Protein AF-A0A0D0D1G6-F1 (afdb_monomer_lite)

Foldseek 3Di:
DLVCCCVVPVPVRVPPDPVQVVQQADPVVRHGDPLNVVCVVLVHDSPRDDPLCLCVVVVVLLVQLQQLVVLCVVLVHQDALLLSLLSSQLSCVVPPVVSCVVDPSDSVNSQSNCCSPVVDHRDDPDPPPPPDPPCCQVAPQQQADPSVPPDCPPPCNVVCVVVPDDDHGQNDPDRRDDRDDLVVLVCCCVRPVVVVVVVVQVPDPVHDPLAAEEDEEEPDCNLPDPSNVVCCCVVPVSYHYHYDPPPCCCPPPCCNVPVVVVVVVVVSVVVSVVSNVLSNVCVVVVPDSSRDDDDPDDPPCPPDPPVPPVVPPPD

Structure (mmCIF, N/CA/C/O backbone):
data_AF-A0A0D0D1G6-F1
#
_entry.id   AF-A0A0D0D1G6-F1
#
loop_
_atom_site.group_PDB
_atom_site.id
_atom_site.type_symbol
_atom_site.label_atom_id
_atom_site.label_alt_id
_atom_site.label_comp_id
_atom_site.label_asym_id
_atom_site.label_entity_id
_atom_site.label_seq_id
_atom_site.pdbx_PDB_ins_code
_atom_site.Cartn_x
_atom_site.Cartn_y
_atom_site.Cartn_z
_atom_site.occupancy
_atom_site.B_iso_or_equiv
_atom_site.auth_seq_id
_atom_site.auth_comp_id
_atom_site.auth_asym_id
_atom_site.auth_atom_id
_atom_site.pdbx_PDB_model_num
ATOM 1 N N . MET A 1 1 ? -43.777 19.253 4.768 1.00 77.38 1 MET A N 1
ATOM 2 C CA . MET A 1 1 ? -42.370 19.665 4.978 1.00 77.38 1 MET A CA 1
ATOM 3 C C . MET A 1 1 ? -41.410 18.985 4.002 1.00 77.38 1 MET A C 1
ATOM 5 O O . MET A 1 1 ? -40.933 19.674 3.119 1.00 77.38 1 MET A O 1
ATOM 9 N N . VAL A 1 2 ? -41.183 17.663 4.066 1.00 82.81 2 VAL A N 1
ATOM 10 C CA . VAL A 1 2 ? -40.200 16.963 3.196 1.00 82.81 2 VAL A CA 1
ATOM 11 C C . VAL A 1 2 ? -40.419 17.189 1.697 1.00 82.81 2 VAL A C 1
ATOM 13 O O . VAL A 1 2 ? -39.491 17.593 1.009 1.00 82.81 2 VAL A O 1
ATOM 16 N N . ASN A 1 3 ? -41.646 17.009 1.196 1.00 85.81 3 ASN A N 1
ATOM 17 C CA . ASN A 1 3 ? -41.946 17.225 -0.228 1.00 85.81 3 ASN A CA 1
ATOM 18 C C . ASN A 1 3 ? -41.703 18.679 -0.663 1.00 85.81 3 ASN A C 1
ATOM 20 O O . ASN A 1 3 ? -41.301 18.924 -1.792 1.00 85.81 3 ASN A O 1
ATOM 24 N N . ARG A 1 4 ? -41.917 19.635 0.250 1.00 87.19 4 ARG A N 1
ATOM 25 C CA . ARG A 1 4 ? -41.661 21.056 0.007 1.00 87.19 4 ARG A CA 1
ATOM 26 C C . ARG A 1 4 ? -40.159 21.336 -0.048 1.00 87.19 4 ARG A C 1
ATOM 28 O O . ARG A 1 4 ? -39.710 21.922 -1.013 1.00 87.19 4 ARG A O 1
ATOM 35 N N . LEU A 1 5 ? -39.379 20.828 0.910 1.00 84.44 5 LEU A N 1
ATOM 36 C CA . LEU A 1 5 ? -37.915 20.968 0.920 1.00 84.44 5 LEU A CA 1
ATOM 37 C C . LEU A 1 5 ? -37.258 20.336 -0.313 1.00 84.44 5 LEU A C 1
ATOM 39 O O . LEU A 1 5 ? -36.357 20.925 -0.896 1.00 84.44 5 LEU A O 1
ATOM 43 N N . LYS A 1 6 ? -37.747 19.170 -0.748 1.00 89.19 6 LYS A N 1
ATOM 44 C CA . LYS A 1 6 ? -37.278 18.513 -1.975 1.00 89.19 6 LYS A CA 1
ATOM 45 C C . LYS A 1 6 ? -37.583 19.303 -3.237 1.00 89.19 6 LYS A C 1
ATOM 47 O O . LYS A 1 6 ? -36.765 19.324 -4.144 1.00 89.19 6 LYS A O 1
ATOM 52 N N . ARG A 1 7 ? -38.758 19.924 -3.302 1.00 90.69 7 ARG A N 1
ATOM 53 C CA . ARG A 1 7 ? -39.157 20.757 -4.436 1.00 90.69 7 ARG A CA 1
ATOM 54 C C . ARG A 1 7 ? -38.385 22.076 -4.459 1.00 90.69 7 ARG A C 1
ATOM 56 O O . ARG A 1 7 ? -37.933 22.488 -5.516 1.00 90.69 7 ARG A O 1
ATOM 63 N N . ASP A 1 8 ? -38.251 22.720 -3.303 1.00 92.00 8 ASP A N 1
ATOM 64 C CA . ASP A 1 8 ? -37.698 24.069 -3.192 1.00 92.00 8 ASP A CA 1
ATOM 65 C C . ASP A 1 8 ? -36.149 24.046 -3.231 1.00 92.00 8 ASP A C 1
ATOM 67 O O . ASP A 1 8 ? -35.537 24.988 -3.724 1.00 92.00 8 ASP A O 1
ATOM 71 N N . GLN A 1 9 ? -35.500 22.970 -2.757 1.00 88.31 9 GLN A N 1
ATOM 72 C CA . GLN A 1 9 ? -34.038 22.784 -2.795 1.00 88.31 9 GLN A CA 1
ATOM 73 C C . GLN A 1 9 ? -33.637 21.327 -3.133 1.00 88.31 9 GLN A C 1
ATOM 75 O O . GLN A 1 9 ? -33.104 20.598 -2.287 1.00 88.31 9 GLN A O 1
ATOM 80 N N . PRO A 1 10 ? -33.856 20.877 -4.382 1.00 86.62 10 PRO A N 1
ATOM 81 C CA . PRO A 1 10 ? -33.656 19.481 -4.785 1.00 86.62 10 PRO A CA 1
ATOM 82 C C . PRO A 1 10 ? -32.198 19.011 -4.714 1.00 86.62 10 PRO A C 1
ATOM 84 O O . PRO A 1 10 ? -31.959 17.844 -4.424 1.00 86.62 10 PRO A O 1
ATOM 87 N N . GLN A 1 11 ? -31.235 19.914 -4.930 1.00 83.12 11 GLN A N 1
ATOM 88 C CA . GLN A 1 11 ? -29.793 19.630 -4.846 1.00 83.12 11 GLN A CA 1
ATOM 89 C C . GLN A 1 11 ? -29.342 19.328 -3.405 1.00 83.12 11 GLN A C 1
ATOM 91 O O . GLN A 1 11 ? -28.471 18.493 -3.189 1.00 83.12 11 GLN A O 1
ATOM 96 N N . LEU A 1 12 ? -29.958 19.981 -2.411 1.00 70.62 12 LEU A N 1
ATOM 97 C CA . LEU A 1 12 ? -29.575 19.868 -0.997 1.00 70.62 12 LEU A CA 1
ATOM 98 C C . LEU A 1 12 ? -30.310 18.738 -0.267 1.00 70.62 12 LEU A C 1
ATOM 100 O O . LEU A 1 12 ? -29.748 18.123 0.639 1.00 70.62 12 LEU A O 1
ATOM 104 N N . PHE A 1 13 ? -31.550 18.426 -0.660 1.00 85.81 13 PHE A N 1
ATOM 105 C CA . PHE A 1 13 ? -32.374 17.417 0.018 1.00 85.81 13 PHE A CA 1
ATOM 106 C C . PHE A 1 13 ? -32.813 16.221 -0.846 1.00 85.81 13 PHE A C 1
ATOM 108 O O . PHE A 1 13 ? -33.892 15.675 -0.579 1.00 85.81 13 PHE A O 1
ATOM 115 N N . PRO A 1 14 ? -32.024 15.729 -1.826 1.00 80.56 14 PRO A N 1
ATOM 116 C CA . PRO A 1 14 ? -32.486 14.682 -2.746 1.00 80.56 14 PRO A CA 1
ATOM 117 C C . PRO A 1 14 ? -32.878 13.393 -2.001 1.00 80.56 14 PRO A C 1
ATOM 119 O O . PRO A 1 14 ? -33.881 12.741 -2.316 1.00 80.56 14 PRO A O 1
ATOM 122 N N . HIS A 1 15 ? -32.178 13.094 -0.904 1.00 81.94 15 HIS A N 1
ATOM 123 C CA . HIS A 1 15 ? -32.355 11.885 -0.095 1.00 81.94 15 HIS A CA 1
ATOM 124 C C . HIS A 1 15 ? -33.089 12.116 1.237 1.00 81.94 15 HIS A C 1
ATOM 126 O O . HIS A 1 15 ? -33.065 11.261 2.116 1.00 81.94 15 HIS A O 1
ATOM 132 N N . LEU A 1 16 ? -33.769 13.255 1.428 1.00 83.31 16 LEU A N 1
ATOM 133 C CA . LEU A 1 16 ? -34.522 13.481 2.667 1.00 83.31 16 LEU A CA 1
ATOM 134 C C . LEU A 1 16 ? -35.807 12.632 2.689 1.00 83.31 16 LEU A C 1
ATOM 136 O O . LEU A 1 16 ? -36.678 12.779 1.829 1.00 83.31 16 LEU A O 1
ATOM 140 N N . HIS A 1 17 ? -35.958 11.744 3.669 1.00 84.25 17 HIS A N 1
ATOM 141 C CA . HIS A 1 17 ? -37.144 10.893 3.805 1.00 84.25 17 HIS A CA 1
ATOM 142 C C . HIS A 1 17 ? -38.066 11.382 4.929 1.00 84.25 17 HIS A C 1
ATOM 144 O O . HIS A 1 17 ? -37.618 11.949 5.926 1.00 84.25 17 HIS A O 1
ATOM 150 N N . LYS A 1 18 ? -39.378 11.129 4.795 1.00 83.75 18 LYS A N 1
ATOM 151 C CA . LYS A 1 18 ? -40.378 11.470 5.829 1.00 83.75 18 LYS A CA 1
ATOM 152 C C . LYS A 1 18 ? -40.047 10.831 7.182 1.00 83.75 18 LYS A C 1
ATOM 154 O O . LYS A 1 18 ? -40.145 11.509 8.198 1.00 83.75 18 LYS A O 1
ATOM 159 N N . GLY A 1 19 ? -39.586 9.576 7.179 1.00 80.06 19 GLY A N 1
ATOM 160 C CA . GLY A 1 19 ? -39.157 8.875 8.394 1.00 80.06 19 GLY A CA 1
ATOM 161 C C . GLY A 1 19 ? -37.956 9.527 9.085 1.00 80.06 19 GLY A C 1
ATOM 162 O O . GLY A 1 19 ? -37.887 9.525 10.308 1.00 80.06 19 GLY A O 1
ATOM 163 N N . THR A 1 20 ? -37.045 10.147 8.328 1.00 79.00 20 THR A N 1
ATOM 164 C CA . THR A 1 20 ? -35.898 10.877 8.890 1.00 79.00 20 THR A CA 1
ATOM 165 C C . THR A 1 20 ? -36.360 12.116 9.652 1.00 79.00 20 THR A C 1
ATOM 167 O O . THR A 1 20 ? -35.958 12.309 10.792 1.00 79.00 20 THR A O 1
ATOM 170 N N . VAL A 1 21 ? -37.264 12.910 9.067 1.00 82.00 21 VAL A N 1
ATOM 171 C CA . VAL A 1 21 ? -37.808 14.111 9.727 1.00 82.00 21 VAL A CA 1
ATOM 172 C C . VAL A 1 21 ? -38.683 13.752 10.927 1.00 82.00 21 VAL A C 1
ATOM 174 O O . VAL A 1 21 ? -38.648 14.453 11.932 1.00 82.00 21 VAL A O 1
ATOM 177 N N . ALA A 1 22 ? -39.423 12.641 10.863 1.00 82.25 22 ALA A N 1
ATOM 178 C CA . ALA A 1 22 ? -40.224 12.170 11.991 1.00 82.25 22 ALA A CA 1
ATOM 179 C C . ALA A 1 22 ? -39.367 11.875 13.235 1.00 82.25 22 ALA A C 1
ATOM 181 O O . ALA A 1 22 ? -39.778 12.195 14.341 1.00 82.25 22 ALA A O 1
ATOM 182 N N . LYS A 1 23 ? -38.148 11.345 13.062 1.00 80.00 23 LYS A N 1
ATOM 183 C CA . LYS A 1 23 ? -37.207 11.099 14.173 1.00 80.00 23 LYS A CA 1
ATOM 184 C C . LYS A 1 23 ? -36.640 12.379 14.790 1.00 80.00 23 LYS A C 1
ATOM 186 O O . LYS A 1 23 ? -36.156 12.360 15.923 1.00 80.00 23 LYS A O 1
ATOM 191 N N . TRP A 1 24 ? -36.668 13.486 14.051 1.00 83.81 24 TRP A N 1
ATOM 192 C CA . TRP A 1 24 ? -36.154 14.756 14.549 1.00 83.81 24 TRP A CA 1
ATOM 193 C C . TRP A 1 24 ? -37.119 15.465 15.493 1.00 83.81 24 TRP A C 1
ATOM 195 O O . TRP A 1 24 ? -36.706 16.358 16.224 1.00 83.81 24 TRP A O 1
ATOM 205 N N . ILE A 1 25 ? -38.394 15.084 15.481 1.00 85.50 25 ILE A N 1
ATOM 206 C CA . ILE A 1 25 ? -39.460 15.794 16.178 1.00 85.50 25 ILE A CA 1
ATOM 207 C C . ILE A 1 25 ? -40.032 14.872 17.253 1.00 85.50 25 ILE A C 1
ATOM 209 O O . ILE A 1 25 ? -40.427 13.745 16.968 1.00 85.50 25 ILE A O 1
ATOM 213 N N . ASN A 1 26 ? -40.109 15.354 18.491 1.00 84.88 26 ASN A N 1
ATOM 214 C CA . ASN A 1 26 ? -40.943 14.734 19.510 1.00 84.88 26 ASN A CA 1
ATOM 215 C C . ASN A 1 26 ? -42.411 14.977 19.131 1.00 84.88 26 ASN A C 1
ATOM 217 O O . ASN A 1 26 ? -42.892 16.111 19.167 1.00 84.88 26 ASN A O 1
ATOM 221 N N . THR A 1 27 ? -43.126 13.923 18.738 1.00 79.88 27 THR A N 1
ATOM 222 C CA . THR A 1 27 ? -44.514 14.020 18.263 1.00 79.88 27 THR A CA 1
ATOM 223 C C . THR A 1 27 ? -45.494 14.459 19.346 1.00 79.88 27 THR A C 1
ATOM 225 O O . THR A 1 27 ? -46.514 15.061 19.017 1.00 79.88 27 THR A O 1
ATOM 228 N N . THR A 1 28 ? -45.181 14.194 20.615 1.00 82.88 28 THR A N 1
ATOM 229 C CA . THR A 1 28 ? -46.026 14.546 21.762 1.00 82.88 28 THR A CA 1
ATOM 230 C C . THR A 1 28 ? -45.930 16.035 22.075 1.00 82.88 28 THR A C 1
ATOM 232 O O . THR A 1 28 ? -46.938 16.707 22.254 1.00 82.88 28 THR A O 1
ATOM 235 N N . GLU A 1 29 ? -44.711 16.569 22.074 1.00 85.00 29 GLU A N 1
ATOM 236 C CA . GLU A 1 29 ? -44.424 17.944 22.503 1.00 85.00 29 GLU A CA 1
ATOM 237 C C . GLU A 1 29 ? -44.276 18.922 21.327 1.00 85.00 29 GLU A C 1
ATOM 239 O O . GLU A 1 29 ? -44.121 20.122 21.527 1.00 85.00 29 GLU A O 1
ATOM 244 N N . ARG A 1 30 ? -44.316 18.418 20.085 1.00 84.06 30 ARG A N 1
ATOM 245 C CA . ARG A 1 30 ? -44.143 19.187 18.837 1.00 84.06 30 ARG A CA 1
ATOM 246 C C . ARG A 1 30 ? -42.866 20.038 18.798 1.00 84.06 30 ARG A C 1
ATOM 248 O O . ARG A 1 30 ? -42.819 21.056 18.110 1.00 84.06 30 ARG A O 1
ATOM 255 N N . GLN A 1 31 ? -41.821 19.592 19.483 1.00 88.81 31 GLN A N 1
ATOM 256 C CA . GLN A 1 31 ? -40.500 20.219 19.500 1.00 88.81 31 GLN A CA 1
ATOM 257 C C . GLN A 1 31 ? -39.434 19.287 18.928 1.00 88.81 31 GLN A C 1
ATOM 259 O O . GLN A 1 31 ? -39.690 18.107 18.684 1.00 88.81 31 GLN A O 1
ATOM 264 N N . TRP A 1 32 ? -38.229 19.810 18.699 1.00 85.38 32 TRP A N 1
ATOM 265 C CA . TRP A 1 32 ? -37.088 18.971 18.340 1.00 85.38 32 TRP A CA 1
ATOM 266 C C . TRP A 1 32 ? -36.856 17.918 19.423 1.00 85.38 32 TRP A C 1
ATOM 268 O O . TRP A 1 32 ? -36.915 18.217 20.614 1.00 85.38 32 TRP A O 1
ATOM 278 N N . SER A 1 33 ? -36.594 16.678 19.016 1.00 85.50 33 SER A N 1
ATOM 279 C CA . SER A 1 33 ? -36.235 15.626 19.960 1.00 85.50 33 SER A CA 1
ATOM 280 C C . SER A 1 33 ? -34.950 16.007 20.697 1.00 85.50 33 SER A C 1
ATOM 282 O O . SER A 1 33 ? -34.071 16.660 20.127 1.00 85.50 33 SER A O 1
ATOM 284 N N . GLN A 1 34 ? -34.804 15.573 21.952 1.00 80.62 34 GLN A N 1
ATOM 285 C CA . GLN A 1 34 ? -33.606 15.870 22.745 1.00 80.62 34 GLN A CA 1
ATOM 286 C C . GLN A 1 34 ? -32.320 15.421 22.030 1.00 80.62 34 GLN A C 1
ATOM 288 O O . GLN A 1 34 ? -31.312 16.123 22.050 1.00 80.62 34 GLN A O 1
ATOM 293 N N . ALA A 1 35 ? -32.380 14.290 21.321 1.00 72.56 35 ALA A N 1
ATOM 294 C CA . ALA A 1 35 ? -31.299 13.812 20.465 1.00 72.56 35 ALA A CA 1
ATOM 295 C C . ALA A 1 35 ? -30.949 14.815 19.352 1.00 72.56 35 ALA A C 1
ATOM 297 O O . ALA A 1 35 ? -29.777 15.091 19.107 1.00 72.56 35 ALA A O 1
ATOM 298 N N . THR A 1 36 ? -31.956 15.414 18.715 1.00 78.25 36 THR A N 1
ATOM 299 C CA . THR A 1 36 ? -31.747 16.433 17.680 1.00 78.25 36 THR A CA 1
ATOM 300 C C . THR A 1 36 ? -31.134 17.705 18.251 1.00 78.25 36 THR A C 1
ATOM 302 O O . THR A 1 36 ? -30.185 18.230 17.674 1.00 78.25 36 THR A O 1
ATOM 305 N N . LEU A 1 37 ? -31.613 18.172 19.406 1.00 82.69 37 LEU A N 1
ATOM 306 C CA . LEU A 1 37 ? -31.045 19.338 20.089 1.00 82.69 37 LEU A CA 1
ATOM 307 C C . LEU A 1 37 ? -29.576 19.114 20.470 1.00 82.69 37 LEU A C 1
ATOM 309 O O . LEU A 1 37 ? -28.740 19.990 20.247 1.00 82.69 37 LEU A O 1
ATOM 313 N N . ASN A 1 38 ? -29.242 17.924 20.973 1.00 75.81 38 ASN A N 1
ATOM 314 C CA . ASN A 1 38 ? -27.866 17.551 21.295 1.00 75.81 38 ASN A CA 1
ATOM 315 C C . ASN A 1 38 ? -26.980 17.518 20.036 1.00 75.81 38 ASN A C 1
ATOM 317 O O . ASN A 1 38 ? -25.873 18.054 20.054 1.00 75.81 38 ASN A O 1
ATOM 321 N N . ASN A 1 39 ? -27.478 16.963 18.925 1.00 67.56 39 ASN A N 1
ATOM 322 C CA . ASN A 1 39 ? -26.751 16.915 17.653 1.00 67.56 39 ASN A CA 1
ATOM 323 C C . ASN A 1 39 ? -26.467 18.313 17.088 1.00 67.56 39 ASN A C 1
ATOM 325 O O . ASN A 1 39 ? -25.346 18.583 16.657 1.00 67.56 39 ASN A O 1
ATOM 329 N N . VAL A 1 40 ? -27.458 19.210 17.137 1.00 76.44 40 VAL A N 1
ATOM 330 C CA . VAL A 1 40 ? -27.310 20.608 16.703 1.00 76.44 40 VAL A CA 1
ATOM 331 C C . VAL A 1 40 ? -26.295 21.343 17.579 1.00 76.44 40 VAL A C 1
ATOM 333 O O . VAL A 1 40 ? -25.406 22.004 17.049 1.00 76.44 40 VAL A O 1
ATOM 336 N N . LYS A 1 41 ? -26.371 21.189 18.908 1.00 73.81 41 LYS A N 1
ATOM 337 C CA . LYS A 1 41 ? -25.429 21.816 19.853 1.00 73.81 41 LYS A CA 1
ATOM 338 C C . LYS A 1 41 ? -23.981 21.378 19.617 1.00 73.81 41 LYS A C 1
ATOM 340 O O . LYS A 1 41 ? -23.065 22.180 19.765 1.00 73.81 41 LYS A O 1
ATOM 345 N N . ASN A 1 42 ? -23.785 20.122 19.241 1.00 67.50 42 ASN A N 1
ATOM 346 C CA . ASN A 1 42 ? -22.468 19.543 18.996 1.00 67.50 42 ASN A CA 1
ATOM 347 C C . ASN A 1 42 ? -21.940 19.812 17.567 1.00 67.50 42 ASN A C 1
ATOM 349 O O . ASN A 1 42 ? -20.826 19.408 17.248 1.00 67.50 42 ASN A O 1
ATOM 353 N N . GLY A 1 43 ? -22.708 20.498 16.708 1.00 57.38 43 GLY A N 1
ATOM 354 C CA . GLY A 1 43 ? -22.293 20.833 15.342 1.00 57.38 43 GLY A CA 1
ATOM 355 C C . GLY A 1 43 ? -22.270 19.644 14.376 1.00 57.38 43 GLY A C 1
ATOM 356 O O . GLY A 1 43 ? -21.602 19.714 13.344 1.00 57.38 43 GLY A O 1
ATOM 357 N N . HIS A 1 44 ? -22.980 18.554 14.683 1.00 57.34 44 HIS A N 1
ATOM 358 C CA . HIS A 1 44 ? -23.044 17.391 13.796 1.00 57.34 44 HIS A CA 1
ATOM 359 C C . HIS A 1 44 ? -24.127 17.557 12.726 1.00 57.34 44 HIS A C 1
ATOM 361 O O . HIS A 1 44 ? -25.169 18.183 12.934 1.00 57.34 44 HIS A O 1
ATOM 367 N N . THR A 1 45 ? -23.916 16.909 11.578 1.00 53.75 45 THR A N 1
ATOM 368 C CA . THR A 1 45 ? -25.024 16.617 10.659 1.00 53.75 45 THR A CA 1
ATOM 369 C C . THR A 1 45 ? -26.048 15.749 11.389 1.00 53.75 45 THR A C 1
ATOM 371 O O . THR A 1 45 ? -25.665 14.894 12.180 1.00 53.75 45 THR A O 1
ATOM 374 N N . LEU A 1 46 ? -27.347 15.989 11.156 1.00 53.03 46 LEU A N 1
ATOM 375 C CA . LEU A 1 46 ? -28.470 15.306 11.816 1.00 53.03 46 LEU A CA 1
ATOM 376 C C . LEU A 1 46 ? -28.377 13.778 11.638 1.00 53.03 46 LEU A C 1
ATOM 378 O O . LEU A 1 46 ? -28.939 13.186 10.713 1.00 53.03 46 LEU A O 1
ATOM 382 N N . SER A 1 47 ? -27.647 13.136 12.541 1.00 45.19 47 SER A N 1
ATOM 383 C CA . SER A 1 47 ? -27.388 11.708 12.606 1.00 45.19 47 SER A CA 1
ATOM 384 C C . SER A 1 47 ? -28.675 11.009 13.036 1.00 45.19 47 SER A C 1
ATOM 386 O O . SER A 1 47 ? -29.060 11.006 14.200 1.00 45.19 47 SER A O 1
ATOM 388 N N . GLY A 1 48 ? -29.405 10.468 12.056 1.00 42.22 48 GLY A N 1
ATOM 389 C CA . GLY A 1 48 ? -30.706 9.832 12.307 1.00 42.22 48 GLY A CA 1
ATOM 390 C C . GLY A 1 48 ? -31.120 8.725 11.334 1.00 42.22 48 GLY A C 1
ATOM 391 O O . GLY A 1 48 ? -32.223 8.184 11.448 1.00 42.22 48 GLY A O 1
ATOM 392 N N . SER A 1 49 ? -30.273 8.345 10.374 1.00 46.78 49 SER A N 1
ATOM 393 C CA . SER A 1 49 ? -30.584 7.221 9.468 1.00 46.78 49 SER A CA 1
ATOM 394 C C . SER A 1 49 ? -29.359 6.459 8.943 1.00 46.78 49 SER A C 1
ATOM 396 O O . SER A 1 49 ? -29.408 5.880 7.865 1.00 46.78 49 SER A O 1
ATOM 398 N N . GLY A 1 50 ? -28.255 6.449 9.698 1.00 51.84 50 GLY A N 1
ATOM 399 C CA . GLY A 1 50 ? -27.052 5.678 9.364 1.00 51.84 50 GLY A CA 1
ATOM 400 C C . GLY A 1 50 ? -26.972 4.352 10.123 1.00 51.84 50 GLY A C 1
ATOM 401 O O . GLY A 1 50 ? -27.519 4.223 11.214 1.00 51.84 50 GLY A O 1
ATOM 402 N N . GLN A 1 51 ? -26.250 3.385 9.551 1.00 54.31 51 GLN A N 1
ATOM 403 C CA . GLN A 1 51 ? -26.060 2.018 10.061 1.00 54.31 51 GLN A CA 1
ATOM 404 C C . GLN A 1 51 ? -25.567 1.918 11.519 1.00 54.31 51 GLN A C 1
ATOM 406 O O . GLN A 1 51 ? -25.734 0.857 12.107 1.00 54.31 51 GLN A O 1
ATOM 411 N N . SER A 1 52 ? -25.019 2.985 12.125 1.00 59.41 52 SER A N 1
ATOM 412 C CA . SER A 1 52 ? -24.541 3.001 13.523 1.00 59.41 52 SER A CA 1
ATOM 413 C C . SER A 1 52 ? -25.604 2.595 14.551 1.00 59.41 52 SER A C 1
ATOM 415 O O . SER A 1 52 ? -25.259 2.016 15.576 1.00 59.41 52 SER A O 1
ATOM 417 N N . GLY A 1 53 ? -26.890 2.808 14.250 1.00 70.38 53 GLY A N 1
ATOM 418 C CA . GLY A 1 53 ? -28.000 2.425 15.130 1.00 70.38 53 GLY A CA 1
ATOM 419 C C . GLY A 1 53 ? -28.245 0.917 15.260 1.00 70.38 53 GLY A C 1
ATOM 420 O O . GLY A 1 53 ? -29.084 0.515 16.059 1.00 70.38 53 GLY A O 1
ATOM 421 N N . ILE A 1 54 ? -27.547 0.064 14.501 1.00 84.62 54 ILE A N 1
ATOM 422 C CA . ILE A 1 54 ? -27.747 -1.389 14.601 1.00 84.62 54 ILE A CA 1
ATOM 423 C C . ILE A 1 54 ? -27.341 -1.950 15.967 1.00 84.62 54 ILE A C 1
ATOM 425 O O . ILE A 1 54 ? -27.997 -2.857 16.471 1.00 84.62 54 ILE A O 1
ATOM 429 N N . LEU A 1 55 ? -26.313 -1.368 16.595 1.00 88.12 55 LEU A N 1
ATOM 430 C CA . LEU A 1 55 ? -25.862 -1.762 17.930 1.00 88.12 55 LEU A CA 1
ATOM 431 C C . LEU A 1 55 ? -26.751 -1.200 19.044 1.00 88.12 55 LEU A C 1
ATOM 433 O O . LEU A 1 55 ? -26.689 -1.690 20.161 1.00 88.12 55 LEU A O 1
ATOM 437 N N . THR A 1 56 ? -27.650 -0.254 18.750 1.00 85.06 56 THR A N 1
ATOM 438 C CA . THR A 1 56 ? -28.613 0.260 19.739 1.00 85.06 56 THR A CA 1
ATOM 439 C C . THR A 1 56 ? -29.578 -0.828 20.221 1.00 85.06 56 THR A C 1
ATOM 441 O O . THR A 1 56 ? -30.084 -0.749 21.334 1.00 85.06 56 THR A O 1
ATOM 444 N N . GLY A 1 57 ? -29.807 -1.870 19.410 1.00 86.50 57 GLY A N 1
ATOM 445 C CA . GLY A 1 57 ? -30.542 -3.069 19.829 1.00 86.50 57 GLY A CA 1
ATOM 446 C C . GLY A 1 57 ? -29.744 -4.021 20.732 1.00 86.50 57 GLY A C 1
ATOM 447 O O . GLY A 1 57 ? -30.318 -4.976 21.242 1.00 86.50 57 GLY A O 1
ATOM 448 N N . TYR A 1 58 ? -28.447 -3.766 20.929 1.00 91.69 58 TYR A N 1
ATOM 449 C CA . TYR A 1 58 ? -27.505 -4.599 21.679 1.00 91.69 58 TYR A CA 1
ATOM 450 C C . TYR A 1 58 ? -26.673 -3.722 22.637 1.00 91.69 58 TYR A C 1
ATOM 452 O O . TYR A 1 58 ? -25.460 -3.587 22.457 1.00 91.69 58 TYR A O 1
ATOM 460 N N . PRO A 1 59 ? -27.303 -3.096 23.652 1.00 91.12 59 PRO A N 1
ATOM 461 C CA . PRO A 1 59 ? -26.647 -2.108 24.509 1.00 91.12 59 PRO A CA 1
ATOM 462 C C . PRO A 1 59 ? -25.407 -2.659 25.224 1.00 91.12 59 PRO A C 1
ATOM 464 O O . PRO A 1 59 ? -24.396 -1.974 25.261 1.00 91.12 59 PRO A O 1
ATOM 467 N N . ALA A 1 60 ? -25.425 -3.918 25.676 1.00 92.62 60 ALA A N 1
ATOM 468 C CA . ALA A 1 60 ? -24.261 -4.547 26.310 1.00 92.62 60 ALA A CA 1
ATOM 469 C C . ALA A 1 60 ? -23.031 -4.612 25.380 1.00 92.62 60 ALA A C 1
ATOM 471 O O . ALA A 1 60 ? -21.924 -4.273 25.790 1.00 92.62 60 ALA A O 1
ATOM 472 N N . ILE A 1 61 ? -23.239 -4.968 24.106 1.00 94.00 61 ILE A N 1
ATOM 473 C CA . ILE A 1 61 ? -22.182 -5.006 23.082 1.00 94.00 61 ILE A CA 1
ATOM 474 C C . ILE A 1 61 ? -21.666 -3.594 22.813 1.00 94.00 61 ILE A C 1
ATOM 476 O O . ILE A 1 61 ? -20.462 -3.363 22.706 1.00 94.00 61 ILE A O 1
ATOM 480 N N . GLN A 1 62 ? -22.587 -2.637 22.681 1.00 93.75 62 GLN A N 1
ATOM 481 C CA . GLN A 1 62 ? -22.245 -1.244 22.437 1.00 93.75 62 GLN A CA 1
ATOM 482 C C . GLN A 1 62 ? -21.420 -0.658 23.591 1.00 93.75 62 GLN A C 1
ATOM 484 O O . GLN A 1 62 ? -20.418 0.008 23.330 1.00 93.75 62 GLN A O 1
ATOM 489 N N . ASP A 1 63 ? -21.816 -0.914 24.835 1.00 92.06 63 ASP A N 1
ATOM 490 C CA . ASP A 1 63 ? -21.143 -0.410 26.030 1.00 92.06 63 ASP A CA 1
ATOM 491 C C . ASP A 1 63 ? -19.746 -1.022 26.187 1.00 92.06 63 ASP A C 1
ATOM 493 O O . ASP A 1 63 ? -18.794 -0.268 26.394 1.00 92.06 63 ASP A O 1
ATOM 497 N N . ASP A 1 64 ? -19.584 -2.332 25.957 1.00 92.19 64 ASP A N 1
ATOM 498 C CA . ASP A 1 64 ? -18.266 -2.989 25.968 1.00 92.19 64 ASP A CA 1
ATOM 499 C C . ASP A 1 64 ? -17.340 -2.395 24.889 1.00 92.19 64 ASP A C 1
ATOM 501 O O . ASP A 1 64 ? -16.202 -2.006 25.159 1.00 92.19 64 ASP A O 1
ATOM 505 N N . ILE A 1 65 ? -17.839 -2.194 23.662 1.00 93.62 65 ILE A N 1
ATOM 506 C CA . ILE A 1 65 ? -17.074 -1.513 22.603 1.00 93.62 65 ILE A CA 1
ATOM 507 C C . ILE A 1 65 ? -16.648 -0.103 23.047 1.00 93.62 65 ILE A C 1
ATOM 509 O O . ILE A 1 65 ? -15.494 0.293 22.847 1.00 93.62 65 ILE A O 1
ATOM 513 N N . ILE A 1 66 ? -17.567 0.679 23.622 1.00 93.62 66 ILE A N 1
ATOM 514 C CA . ILE A 1 66 ? -17.297 2.049 24.076 1.00 93.62 66 ILE A CA 1
ATOM 515 C C . ILE A 1 66 ? -16.235 2.057 25.177 1.00 93.62 66 ILE A C 1
ATOM 517 O O . ILE A 1 66 ? -15.322 2.886 25.127 1.00 93.62 66 ILE A O 1
ATOM 521 N N . GLU A 1 67 ? -16.352 1.169 26.160 1.00 92.25 67 GLU A N 1
ATOM 522 C CA . GLU A 1 67 ? -15.430 1.051 27.287 1.00 92.25 67 GLU A CA 1
ATOM 523 C C . GLU A 1 67 ? -14.015 0.729 26.803 1.00 92.25 67 GLU A C 1
ATOM 525 O O . GLU A 1 67 ? -13.072 1.467 27.104 1.00 92.25 67 GLU A O 1
ATOM 530 N N . ARG A 1 68 ? -13.877 -0.287 25.943 1.00 89.56 68 ARG A N 1
ATOM 531 C CA . ARG A 1 68 ? -12.590 -0.700 25.366 1.00 89.56 68 ARG A CA 1
ATOM 532 C C . ARG A 1 68 ? -11.916 0.424 24.593 1.00 89.56 68 ARG A C 1
ATOM 534 O O . ARG A 1 68 ? -10.736 0.714 24.803 1.00 89.56 68 ARG A O 1
ATOM 541 N N . LEU A 1 69 ? -12.667 1.105 23.728 1.00 90.69 69 LEU A N 1
ATOM 542 C CA . LEU A 1 69 ? -12.143 2.235 22.964 1.00 90.69 69 LEU A CA 1
ATOM 543 C C . LEU A 1 69 ? -11.739 3.397 23.882 1.00 90.69 69 LEU A C 1
ATOM 545 O O . LEU A 1 69 ? -10.689 4.006 23.677 1.00 90.69 69 LEU A O 1
ATOM 549 N N . LYS A 1 70 ? -12.526 3.716 24.915 1.00 91.06 70 LYS A N 1
ATOM 550 C CA . LYS A 1 70 ? -12.179 4.771 25.882 1.00 91.06 70 LYS A CA 1
ATOM 551 C C . LYS A 1 70 ? -10.927 4.428 26.684 1.00 91.06 70 LYS A C 1
ATOM 553 O O . LYS A 1 70 ? -10.077 5.304 26.836 1.00 91.06 70 LYS A O 1
ATOM 558 N N . SER A 1 71 ? -10.783 3.183 27.123 1.00 85.88 71 SER A N 1
ATOM 559 C CA . SER A 1 71 ? -9.615 2.730 27.877 1.00 85.88 71 SER A CA 1
ATOM 560 C C . SER A 1 71 ? -8.329 2.809 27.048 1.00 85.88 71 SER A C 1
ATOM 562 O O . SER A 1 71 ? -7.352 3.405 27.497 1.00 85.88 71 SER A O 1
ATOM 564 N N . LEU A 1 72 ? -8.342 2.374 25.780 1.00 83.75 72 LEU A N 1
ATOM 565 C CA . LEU A 1 72 ? -7.178 2.537 24.892 1.00 83.75 72 LEU A CA 1
ATOM 566 C C . LEU A 1 72 ? -6.759 4.003 24.741 1.00 83.75 72 LEU A C 1
ATOM 568 O O . LEU A 1 72 ? -5.569 4.332 24.727 1.00 83.75 72 LEU A O 1
ATOM 572 N N . ARG A 1 73 ? -7.741 4.907 24.665 1.00 85.38 73 ARG A N 1
ATOM 573 C CA . ARG A 1 73 ? -7.481 6.344 24.581 1.00 85.38 73 ARG A CA 1
ATOM 574 C C . ARG A 1 73 ? -6.880 6.885 25.877 1.00 85.38 73 ARG A C 1
ATOM 576 O O . ARG A 1 73 ? -5.989 7.732 25.812 1.00 85.38 73 ARG A O 1
ATOM 583 N N . GLN A 1 74 ? -7.353 6.419 27.032 1.00 84.38 74 GLN A N 1
ATOM 584 C CA . GLN A 1 74 ? -6.807 6.776 28.347 1.00 84.38 74 GLN A CA 1
ATOM 585 C C . GLN A 1 74 ? -5.352 6.305 28.489 1.00 84.38 74 GLN A C 1
ATOM 587 O O . GLN A 1 74 ? -4.509 7.079 28.944 1.00 84.38 74 GLN A O 1
ATOM 592 N N . SER A 1 75 ? -5.023 5.126 27.953 1.00 78.81 75 SER A N 1
ATOM 593 C CA . SER A 1 75 ? -3.654 4.595 27.839 1.00 78.81 75 SER A CA 1
ATOM 594 C C . SER A 1 75 ? -2.777 5.308 26.800 1.00 78.81 75 SER A C 1
ATOM 596 O O . SER A 1 75 ? -1.645 4.895 26.553 1.00 78.81 75 SER A O 1
ATOM 598 N N . ARG A 1 76 ? -3.268 6.397 26.188 1.00 79.06 76 ARG A N 1
ATOM 599 C CA . ARG A 1 76 ? -2.576 7.199 25.161 1.00 79.06 76 ARG A CA 1
ATOM 600 C C . ARG A 1 76 ? -2.211 6.416 23.896 1.00 79.06 76 ARG A C 1
ATOM 602 O O . ARG A 1 76 ? -1.351 6.859 23.133 1.00 79.06 76 ARG A O 1
ATOM 609 N N . LEU A 1 77 ? -2.876 5.290 23.641 1.00 74.88 77 LEU A N 1
ATOM 610 C CA . LEU A 1 77 ? -2.695 4.545 22.403 1.00 74.88 77 LEU A CA 1
ATOM 611 C C . LEU A 1 77 ? -3.483 5.222 21.269 1.00 74.88 77 LEU A C 1
ATOM 613 O O . LEU A 1 77 ? -4.628 5.645 21.465 1.00 74.88 77 LEU A O 1
ATOM 617 N N . PRO A 1 78 ? -2.892 5.366 20.070 1.00 76.38 78 PRO A N 1
ATOM 618 C CA . PRO A 1 78 ? -3.581 5.962 18.939 1.00 76.38 78 PRO A CA 1
ATOM 619 C C . PRO A 1 78 ? -4.688 5.030 18.436 1.00 76.38 78 PRO A C 1
ATOM 621 O O . PRO A 1 78 ? -4.429 3.928 17.959 1.00 76.38 78 PRO A O 1
ATOM 624 N N . ILE A 1 79 ? -5.930 5.508 18.484 1.00 83.88 79 ILE A N 1
ATOM 625 C CA . ILE A 1 79 ? -7.088 4.774 17.972 1.00 83.88 79 ILE A CA 1
ATOM 626 C C . ILE A 1 79 ? -7.334 5.202 16.532 1.00 83.88 79 ILE A C 1
ATOM 628 O O . ILE A 1 79 ? -7.834 6.296 16.259 1.00 83.88 79 ILE A O 1
ATOM 632 N N . ASN A 1 80 ? -6.966 4.329 15.601 1.00 86.25 80 ASN A N 1
ATOM 633 C CA . ASN A 1 80 ? -7.313 4.474 14.195 1.00 86.25 80 ASN A CA 1
ATOM 634 C C . ASN A 1 80 ? -8.518 3.582 13.842 1.00 86.25 80 ASN A C 1
ATOM 636 O O . ASN A 1 80 ? -8.986 2.779 14.649 1.00 86.25 80 ASN A O 1
ATOM 640 N N . VAL A 1 81 ? -9.040 3.747 12.625 1.00 88.94 81 VAL A N 1
ATOM 641 C CA . VAL A 1 81 ? -10.223 3.003 12.166 1.00 88.94 81 VAL A CA 1
ATOM 642 C C . VAL A 1 81 ? -9.963 1.497 12.108 1.00 88.94 81 VAL A C 1
ATOM 644 O O . VAL A 1 81 ? -10.876 0.748 12.412 1.00 88.94 81 VAL A O 1
ATOM 647 N N . ILE A 1 82 ? -8.744 1.057 11.781 1.00 85.69 82 ILE A N 1
ATOM 648 C CA . ILE A 1 82 ? -8.392 -0.370 11.698 1.00 85.69 82 ILE A CA 1
ATOM 649 C C . ILE A 1 82 ? -8.445 -1.007 13.091 1.00 85.69 82 ILE A C 1
ATOM 651 O O . ILE A 1 82 ? -9.108 -2.021 13.266 1.00 85.69 82 ILE A O 1
ATOM 655 N N . VAL A 1 83 ? -7.830 -0.367 14.088 1.00 85.12 83 VAL A N 1
ATOM 656 C CA . VAL A 1 83 ? -7.826 -0.840 15.482 1.00 85.12 83 VAL A CA 1
ATOM 657 C C . VAL A 1 83 ? -9.239 -0.878 16.061 1.00 85.12 83 VAL A C 1
ATOM 659 O O . VAL A 1 83 ? -9.639 -1.849 16.690 1.00 85.12 83 VAL A O 1
ATOM 662 N N . ALA A 1 84 ? -10.040 0.165 15.844 1.00 90.50 84 ALA A N 1
ATOM 663 C CA . ALA A 1 84 ? -11.415 0.123 16.325 1.00 90.50 84 ALA A CA 1
ATOM 664 C C . ALA A 1 84 ? -12.262 -0.907 15.580 1.00 90.50 84 ALA A C 1
ATOM 666 O O . ALA A 1 84 ? -13.091 -1.564 16.198 1.00 90.50 84 ALA A O 1
ATOM 667 N N . HIS A 1 85 ? -12.039 -1.080 14.278 1.00 92.62 85 HIS A N 1
ATOM 668 C CA . HIS A 1 85 ? -12.717 -2.103 13.497 1.00 92.62 85 HIS A CA 1
ATOM 669 C C . HIS A 1 85 ? -12.431 -3.507 14.040 1.00 92.62 85 HIS A C 1
ATOM 671 O O . HIS A 1 85 ? -13.377 -4.270 14.229 1.00 92.62 85 HIS A O 1
ATOM 677 N N . SER A 1 86 ? -11.170 -3.824 14.357 1.00 90.00 86 SER A N 1
ATOM 678 C CA . SER A 1 86 ? -10.800 -5.124 14.924 1.00 90.00 86 SER A CA 1
ATOM 679 C C . SER A 1 86 ? -11.408 -5.351 16.309 1.00 90.00 86 SER A C 1
ATOM 681 O O . SER A 1 86 ? -11.922 -6.434 16.566 1.00 90.00 86 SER A O 1
ATOM 683 N N . ILE A 1 87 ? -11.437 -4.332 17.175 1.00 90.81 87 ILE A N 1
ATOM 684 C CA . ILE A 1 87 ? -12.088 -4.420 18.496 1.00 90.81 87 ILE A CA 1
ATOM 685 C C . ILE A 1 87 ? -13.589 -4.659 18.349 1.00 90.81 87 ILE A C 1
ATOM 687 O O . ILE A 1 87 ? -14.137 -5.549 18.990 1.00 90.81 87 ILE A O 1
ATOM 691 N N . MET A 1 88 ? -14.258 -3.878 17.496 1.00 94.38 88 MET A N 1
ATOM 692 C CA . MET A 1 88 ? -15.695 -4.024 17.266 1.00 94.38 88 MET A CA 1
ATOM 693 C C . MET A 1 88 ? -16.026 -5.416 16.730 1.00 94.38 88 MET A C 1
ATOM 695 O O . MET A 1 88 ? -16.971 -6.033 17.205 1.00 94.38 88 MET A O 1
ATOM 699 N N . LEU A 1 89 ? -15.246 -5.926 15.774 1.00 93.69 89 LEU A N 1
ATOM 700 C CA . LEU A 1 89 ? -15.427 -7.281 15.260 1.00 93.69 89 LEU A CA 1
ATOM 701 C C . LEU A 1 89 ? -15.199 -8.340 16.340 1.00 93.69 89 LEU A C 1
ATOM 703 O O . LEU A 1 89 ? -16.047 -9.213 16.480 1.00 93.69 89 LEU A O 1
ATOM 707 N N . ALA A 1 90 ? -14.123 -8.244 17.126 1.00 91.19 90 ALA A N 1
ATOM 708 C CA . ALA A 1 90 ? -13.838 -9.197 18.199 1.00 91.19 90 ALA A CA 1
ATOM 709 C C . ALA A 1 90 ? -14.989 -9.263 19.216 1.00 91.19 90 ALA A C 1
ATOM 711 O O . ALA A 1 90 ? -15.535 -10.332 19.477 1.00 91.19 90 ALA A O 1
ATOM 712 N N . VAL A 1 91 ? -15.453 -8.110 19.713 1.00 92.25 91 VAL A N 1
ATOM 713 C CA . VAL A 1 91 ? -16.574 -8.057 20.666 1.00 92.25 91 VAL A CA 1
ATOM 714 C C . VAL A 1 91 ? -17.848 -8.662 20.065 1.00 92.25 91 VAL A C 1
ATOM 716 O O . VAL A 1 91 ? -18.518 -9.458 20.720 1.00 92.25 91 VAL A O 1
ATOM 719 N N . ILE A 1 92 ? -18.174 -8.339 18.810 1.00 94.38 92 ILE A N 1
ATOM 720 C CA . ILE A 1 92 ? -19.374 -8.870 18.148 1.00 94.38 92 ILE A CA 1
ATOM 721 C C . ILE A 1 92 ? -19.251 -10.379 17.911 1.00 94.38 92 ILE A C 1
ATOM 723 O O . ILE A 1 92 ? -20.219 -11.096 18.137 1.00 94.38 92 ILE A O 1
ATOM 727 N N . HIS A 1 93 ? -18.079 -10.884 17.521 1.00 92.94 93 HIS A N 1
ATOM 728 C CA . HIS A 1 93 ? -17.845 -12.321 17.370 1.00 92.94 93 HIS A CA 1
ATOM 729 C C . HIS A 1 93 ? -18.016 -13.086 18.688 1.00 92.94 93 HIS A C 1
ATOM 731 O O . HIS A 1 93 ? -18.537 -14.198 18.663 1.00 92.94 93 HIS A O 1
ATOM 737 N N . ILE A 1 94 ? -17.596 -12.507 19.821 1.00 90.50 94 ILE A N 1
ATOM 738 C CA . ILE A 1 94 ? -17.760 -13.119 21.151 1.00 90.50 94 ILE A CA 1
ATOM 739 C C . ILE A 1 94 ? -19.224 -13.098 21.592 1.00 90.50 94 ILE A C 1
ATOM 741 O O . ILE A 1 94 ? -19.727 -14.102 22.089 1.00 90.50 94 ILE A O 1
ATOM 745 N N . GLN A 1 95 ? -19.892 -11.950 21.458 1.00 93.31 95 GLN A N 1
ATOM 746 C CA . GLN A 1 95 ? -21.161 -11.706 22.147 1.00 93.31 95 GLN A CA 1
ATOM 747 C C . GLN A 1 95 ? -22.410 -11.935 21.284 1.00 93.31 95 GLN A C 1
ATOM 749 O O . GLN A 1 95 ? -23.447 -12.301 21.830 1.00 93.31 95 GLN A O 1
ATOM 754 N N . ALA A 1 96 ? -22.341 -11.703 19.970 1.00 94.25 96 ALA A N 1
ATOM 755 C CA . ALA A 1 96 ? -23.468 -11.862 19.042 1.00 94.25 96 ALA A CA 1
ATOM 756 C C . ALA A 1 96 ? -22.985 -12.099 17.594 1.00 94.25 96 ALA A C 1
ATOM 758 O O . ALA A 1 96 ? -23.153 -11.231 16.722 1.00 94.25 96 ALA A O 1
ATOM 759 N N . PRO A 1 97 ? -22.353 -13.250 17.300 1.00 93.44 97 PRO A N 1
ATOM 760 C CA . PRO A 1 97 ? -21.807 -13.539 15.974 1.00 93.44 97 PRO A CA 1
ATOM 761 C C . PRO A 1 97 ? -22.884 -13.542 14.877 1.00 93.44 97 PRO A C 1
ATOM 763 O O . PRO A 1 97 ? -22.611 -13.175 13.733 1.00 93.44 97 PRO A O 1
ATOM 766 N N . GLU A 1 98 ? -24.131 -13.880 15.215 1.00 93.88 98 GLU A N 1
ATOM 767 C CA . GLU A 1 98 ? -25.272 -13.842 14.302 1.00 93.88 98 GLU A CA 1
ATOM 768 C C . GLU A 1 98 ? -25.556 -12.435 13.771 1.00 93.88 98 GLU A C 1
ATOM 770 O O . GLU A 1 98 ? -26.132 -12.284 12.691 1.00 93.88 98 GLU A O 1
ATOM 775 N N . LEU A 1 99 ? -25.126 -11.389 14.481 1.00 92.25 99 LEU A N 1
ATOM 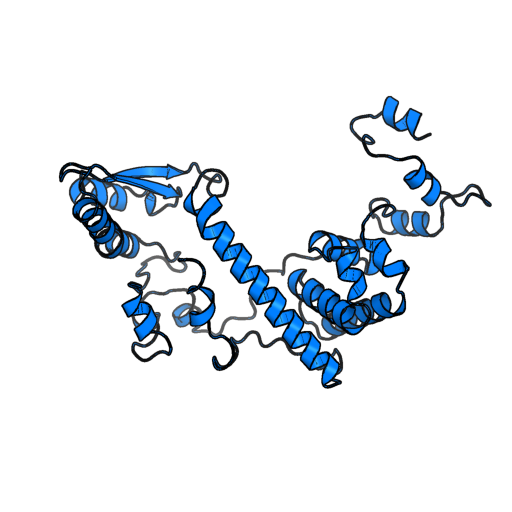776 C CA . LEU A 1 99 ? -25.299 -10.016 14.036 1.00 92.25 99 LEU A CA 1
ATOM 777 C C . LEU A 1 99 ? -24.541 -9.764 12.723 1.00 92.25 99 LEU A C 1
ATOM 779 O O . LEU A 1 99 ? -25.072 -9.100 11.833 1.00 92.25 99 LEU A O 1
ATOM 783 N N . LEU A 1 100 ? -23.367 -10.377 12.538 1.00 92.44 100 LEU A N 1
ATOM 784 C CA . LEU A 1 100 ? -22.545 -10.225 11.330 1.00 92.44 100 LEU A CA 1
ATOM 785 C C . LEU A 1 100 ? -23.172 -10.851 10.076 1.00 92.44 100 LEU A C 1
ATOM 787 O O . LEU A 1 100 ? -22.785 -10.514 8.960 1.00 92.44 100 LEU A O 1
ATOM 791 N N . THR A 1 101 ? -24.189 -11.702 10.236 1.00 91.81 101 THR A N 1
ATOM 792 C CA . THR A 1 101 ? -24.992 -12.197 9.104 1.00 91.81 101 THR A CA 1
ATOM 793 C C . THR A 1 101 ? -25.984 -11.147 8.598 1.00 91.81 101 THR A C 1
ATOM 795 O O . THR A 1 101 ? -26.352 -11.144 7.425 1.00 91.81 101 THR A O 1
ATOM 798 N N . LYS A 1 102 ? -26.409 -10.226 9.475 1.00 90.06 102 LYS A N 1
ATOM 799 C CA . LYS A 1 102 ? -27.417 -9.192 9.191 1.00 90.06 102 LYS A CA 1
ATOM 800 C C . LYS A 1 102 ? -26.793 -7.863 8.788 1.00 90.06 102 LYS A C 1
ATOM 802 O O . LYS A 1 102 ? -27.447 -7.057 8.126 1.00 90.06 102 LYS A O 1
ATOM 807 N N . PHE A 1 103 ? -25.550 -7.604 9.192 1.00 89.81 103 PHE A N 1
ATOM 808 C CA . PHE A 1 103 ? -24.841 -6.394 8.800 1.00 89.81 103 PHE A CA 1
ATOM 809 C C . PHE A 1 103 ? -23.339 -6.598 8.688 1.00 89.81 103 PHE A C 1
ATOM 811 O O . PHE A 1 103 ? -22.729 -7.392 9.394 1.00 89.81 103 PHE A O 1
ATOM 818 N N . LYS A 1 104 ? -22.732 -5.781 7.830 1.00 89.94 104 LYS A N 1
ATOM 819 C CA . LYS A 1 104 ? -21.284 -5.694 7.702 1.00 89.94 104 LYS A CA 1
ATOM 820 C C . LYS A 1 104 ? -20.760 -4.576 8.597 1.00 89.94 104 LYS A C 1
ATOM 822 O O . LYS A 1 104 ? -20.996 -3.397 8.308 1.00 89.94 104 LYS A O 1
ATOM 827 N N . CYS A 1 105 ? -19.999 -4.931 9.631 1.00 92.06 105 CYS A N 1
ATOM 828 C CA . CYS A 1 105 ? -19.127 -3.971 10.300 1.00 92.06 105 CYS A CA 1
ATOM 829 C C . CYS A 1 105 ? -18.091 -3.516 9.262 1.00 92.06 105 CYS A C 1
ATOM 831 O O . CYS A 1 105 ? -17.280 -4.301 8.792 1.00 92.06 105 CYS A O 1
ATOM 833 N N . SER A 1 106 ? -18.221 -2.288 8.770 1.00 91.38 106 SER A N 1
ATOM 834 C CA . SER A 1 106 ? -17.353 -1.727 7.730 1.00 91.38 106 SER A CA 1
ATOM 835 C C . SER A 1 106 ? -16.587 -0.538 8.288 1.00 91.38 106 SER A C 1
ATOM 837 O O . SER A 1 106 ? -17.045 0.110 9.224 1.00 91.38 106 SER A O 1
ATOM 839 N N . GLU A 1 107 ? -15.472 -0.148 7.670 1.00 90.00 107 GLU A N 1
ATOM 840 C CA . GLU A 1 107 ? -14.751 1.065 8.089 1.00 90.00 107 GLU A CA 1
ATOM 841 C C . GLU A 1 107 ? -15.631 2.321 8.056 1.00 90.00 107 GLU A C 1
ATOM 843 O O . GLU A 1 107 ? -15.487 3.214 8.890 1.00 90.00 107 GLU A O 1
ATOM 848 N N . LYS A 1 108 ? -16.571 2.389 7.105 1.00 90.06 108 LYS A N 1
ATOM 849 C CA . LYS A 1 108 ? -17.568 3.462 7.044 1.00 90.06 108 LYS A CA 1
ATOM 850 C C . LYS A 1 108 ? -18.456 3.447 8.286 1.00 90.06 108 LYS A C 1
ATOM 852 O O . LYS A 1 108 ? -18.665 4.496 8.887 1.00 90.06 108 LYS A O 1
ATOM 857 N N . PHE A 1 109 ? -18.930 2.269 8.685 1.00 92.00 109 PHE A N 1
ATOM 858 C CA . PHE A 1 109 ? -19.701 2.094 9.911 1.00 92.00 109 PHE A CA 1
ATOM 859 C C . PHE A 1 109 ? -18.890 2.481 11.154 1.00 92.00 109 PHE A C 1
ATOM 861 O O . PHE A 1 109 ? -19.394 3.252 11.959 1.00 92.00 109 PHE A O 1
ATOM 868 N N . VAL A 1 110 ? -17.628 2.054 11.271 1.00 92.44 110 VAL A N 1
ATOM 869 C CA . VAL A 1 110 ? -16.740 2.416 12.395 1.00 92.44 110 VAL A CA 1
ATOM 870 C C . VAL A 1 110 ? -16.549 3.933 12.486 1.00 92.44 110 VAL A C 1
ATOM 872 O O . VAL A 1 110 ? -16.652 4.513 13.563 1.00 92.44 110 VAL A O 1
ATOM 875 N N . ARG A 1 111 ? -16.344 4.617 11.352 1.00 90.75 111 ARG A N 1
ATOM 876 C CA . ARG A 1 111 ? -16.263 6.090 11.312 1.00 90.75 111 ARG A CA 1
ATOM 877 C C . ARG A 1 111 ? -17.568 6.745 11.758 1.00 90.75 111 ARG A C 1
ATOM 879 O O . ARG A 1 111 ? -17.533 7.694 12.533 1.00 90.75 111 ARG A O 1
ATOM 886 N N . SER A 1 112 ? -18.708 6.237 11.292 1.00 87.56 112 SER A N 1
ATOM 887 C CA . SER A 1 112 ? -20.017 6.712 11.745 1.00 87.56 112 SER A CA 1
ATOM 888 C C . SER A 1 112 ? -20.251 6.427 13.228 1.00 87.56 112 SER A C 1
ATOM 890 O O . SER A 1 112 ? -20.863 7.249 13.903 1.00 87.56 112 SER A O 1
ATOM 892 N N . PHE A 1 113 ? -19.762 5.305 13.754 1.00 90.69 113 PHE A N 1
ATOM 893 C CA . PHE A 1 113 ? -19.835 4.959 15.171 1.00 90.69 113 PHE A CA 1
ATOM 894 C C . PHE A 1 113 ? -19.008 5.932 16.019 1.00 90.69 113 PHE A C 1
ATOM 896 O O . PHE A 1 113 ? -19.526 6.481 16.986 1.00 90.69 113 PHE A O 1
ATOM 903 N N . PHE A 1 114 ? -17.767 6.229 15.620 1.00 90.12 114 PHE A N 1
ATOM 904 C CA . PHE A 1 114 ? -16.946 7.245 16.283 1.00 90.12 114 PHE A CA 1
ATOM 905 C C . PHE A 1 114 ? -17.661 8.590 16.385 1.00 90.12 114 PHE A C 1
ATOM 907 O O . PHE A 1 114 ? -17.743 9.151 17.474 1.00 90.12 114 PHE A O 1
ATOM 914 N N . ASP A 1 115 ? -18.204 9.078 15.273 1.00 84.94 115 ASP A N 1
ATOM 915 C CA . ASP A 1 115 ? -18.865 10.380 15.229 1.00 84.94 115 ASP A CA 1
ATOM 916 C C . ASP A 1 115 ? -20.163 10.377 16.052 1.00 84.94 115 ASP A C 1
ATOM 918 O O . ASP A 1 115 ? -20.333 11.181 16.963 1.00 84.94 115 ASP A O 1
ATOM 922 N N . SER A 1 116 ? -21.056 9.413 15.800 1.00 82.56 116 SER A N 1
ATOM 923 C CA . SER A 1 116 ? -22.400 9.413 16.395 1.00 82.56 116 SER A CA 1
ATOM 924 C C . SER A 1 116 ? -22.475 8.920 17.841 1.00 82.56 116 SER A C 1
ATOM 926 O O . SER A 1 116 ? -23.358 9.362 18.570 1.00 82.56 116 SER A O 1
ATOM 928 N N . VAL A 1 117 ? -21.589 8.012 18.261 1.00 86.69 117 VAL A N 1
ATOM 929 C CA . VAL A 1 117 ? -21.649 7.377 19.591 1.00 86.69 117 VAL A CA 1
ATOM 930 C C . VAL A 1 117 ? -20.599 7.949 20.535 1.00 86.69 117 VAL A C 1
ATOM 932 O O . VAL A 1 117 ? -20.887 8.202 21.703 1.00 86.69 117 VAL A O 1
ATOM 935 N N . LEU A 1 118 ? -19.377 8.170 20.047 1.00 87.44 118 LEU A N 1
ATOM 936 C CA . LEU A 1 118 ? -18.270 8.643 20.882 1.00 87.44 118 LEU A CA 1
ATOM 937 C C . LEU A 1 118 ? -18.039 10.156 20.784 1.00 87.44 118 LEU A C 1
ATOM 939 O O . LEU A 1 118 ? -17.311 10.697 21.617 1.00 87.44 118 LEU A O 1
ATOM 943 N N . ASN A 1 119 ? -18.641 10.838 19.801 1.00 84.81 119 ASN A N 1
ATOM 944 C CA . ASN A 1 119 ? -18.298 12.211 19.421 1.00 84.81 119 ASN A CA 1
ATOM 945 C C . ASN A 1 119 ? -16.792 12.358 19.120 1.00 84.81 119 ASN A C 1
ATOM 947 O O . ASN A 1 119 ? -16.096 13.266 19.585 1.00 84.81 119 ASN A O 1
ATOM 951 N N . TRP A 1 120 ? -16.236 11.370 18.420 1.00 87.12 120 TRP A N 1
ATOM 952 C CA . TRP A 1 120 ? -14.834 11.328 18.031 1.00 87.12 120 TRP A CA 1
ATOM 953 C C . TRP A 1 120 ? -14.717 11.503 16.525 1.00 87.12 120 TRP A C 1
ATOM 955 O O . TRP A 1 120 ? -15.360 10.812 15.743 1.00 87.12 120 TRP A O 1
ATOM 965 N N . SER A 1 121 ? -13.809 12.381 16.113 1.00 81.56 121 SER A N 1
ATOM 966 C CA . SER A 1 121 ? -13.366 12.450 14.727 1.00 81.56 121 SER A CA 1
ATOM 967 C C . SER A 1 121 ? -12.034 11.707 14.602 1.00 81.56 121 SER A C 1
ATOM 969 O O . SER A 1 121 ? -11.079 12.076 15.300 1.00 81.56 121 SER A O 1
ATOM 971 N N . PRO A 1 122 ? -11.929 10.661 13.758 1.00 72.06 122 PRO A N 1
ATOM 972 C CA . PRO A 1 122 ? -10.655 10.003 13.516 1.00 72.06 122 PRO A CA 1
ATOM 973 C C . PRO A 1 122 ? -9.702 11.002 12.859 1.00 72.06 122 PRO A C 1
ATOM 975 O O . PRO A 1 122 ? -9.843 11.347 11.684 1.00 72.06 122 PRO A O 1
ATOM 978 N N . ARG A 1 123 ? -8.719 11.481 13.622 1.00 67.12 123 ARG A N 1
ATOM 979 C CA . ARG A 1 123 ? -7.678 12.355 13.083 1.00 67.12 123 ARG A CA 1
ATOM 980 C C . ARG A 1 123 ? -6.656 11.507 12.333 1.00 67.12 123 ARG A C 1
ATOM 982 O O . ARG A 1 123 ? -6.288 10.424 12.786 1.00 67.12 123 ARG A O 1
ATOM 989 N N . LYS A 1 124 ? -6.145 12.020 11.209 1.00 57.06 124 LYS A N 1
ATOM 990 C CA . LYS A 1 124 ? -4.850 11.544 10.703 1.00 57.06 124 LYS A CA 1
ATOM 991 C C . LYS A 1 124 ? -3.841 11.789 11.821 1.00 57.06 124 LYS A C 1
ATOM 993 O O . LYS A 1 124 ? -3.781 12.909 12.328 1.00 57.06 124 LYS A O 1
ATOM 998 N N . GLY A 1 125 ? -3.111 10.750 12.228 1.00 52.62 125 GLY A N 1
ATOM 999 C CA . GLY A 1 125 ? -2.052 10.899 13.220 1.00 52.62 125 GLY A CA 1
ATOM 1000 C C . GLY A 1 125 ? -1.166 12.078 12.827 1.00 52.62 125 GLY A C 1
ATOM 1001 O O . GLY A 1 125 ? -0.727 12.172 11.679 1.00 52.62 125 GLY A O 1
ATOM 1002 N N . THR A 1 126 ? -0.966 13.019 13.746 1.00 43.62 126 THR A N 1
ATOM 1003 C CA . THR A 1 126 ? 0.028 14.072 13.562 1.00 43.62 126 THR A CA 1
ATOM 1004 C C . THR A 1 126 ? 1.369 13.381 13.375 1.00 43.62 126 THR A C 1
ATOM 1006 O O . THR A 1 126 ? 1.783 12.616 14.244 1.00 43.62 126 THR A O 1
ATOM 1009 N N . ARG A 1 127 ? 2.040 13.631 12.243 1.00 43.69 127 ARG A N 1
ATOM 1010 C CA . ARG A 1 127 ? 3.402 13.157 11.943 1.00 43.69 127 ARG A CA 1
ATOM 1011 C C . ARG A 1 127 ? 4.448 13.827 12.846 1.00 43.69 127 ARG A C 1
ATOM 1013 O O . ARG A 1 127 ? 5.529 14.182 12.389 1.00 43.69 127 ARG A O 1
ATOM 1020 N N . THR A 1 128 ? 4.152 14.023 14.126 1.00 40.47 128 THR A N 1
ATOM 1021 C CA . THR A 1 128 ? 5.191 14.292 15.110 1.00 40.47 128 THR A CA 1
ATOM 1022 C C . THR A 1 128 ? 5.840 12.948 15.379 1.00 40.47 128 THR A C 1
ATOM 1024 O O . THR A 1 128 ? 5.427 12.194 16.256 1.00 40.47 128 THR A O 1
ATOM 1027 N N . VAL A 1 129 ? 6.771 12.618 14.488 1.00 41.97 129 VAL A N 1
ATOM 1028 C CA . VAL A 1 129 ? 7.659 11.467 14.548 1.00 41.97 129 VAL A CA 1
ATOM 1029 C C . VAL A 1 129 ? 8.142 11.341 15.992 1.00 41.97 129 VAL A C 1
ATOM 1031 O O . VAL A 1 129 ? 8.761 12.265 16.523 1.00 41.97 129 VAL A O 1
ATOM 1034 N N . ALA A 1 130 ? 7.801 10.233 16.656 1.00 46.50 130 ALA A N 1
ATOM 1035 C CA . ALA A 1 130 ? 8.491 9.851 17.881 1.00 46.50 130 ALA A CA 1
ATOM 1036 C C . ALA A 1 130 ? 9.987 9.940 17.574 1.00 46.50 130 ALA A C 1
ATOM 1038 O O . ALA A 1 130 ? 10.386 9.404 16.542 1.00 46.50 130 ALA A O 1
ATOM 1039 N N . LYS A 1 131 ? 10.759 10.686 18.384 1.00 47.19 131 LYS A N 1
ATOM 1040 C CA . LYS A 1 131 ? 12.180 10.975 18.127 1.00 47.19 131 LYS A CA 1
ATOM 1041 C C . LYS A 1 131 ? 12.857 9.700 17.639 1.00 47.19 131 LYS A C 1
ATOM 1043 O O . LYS A 1 131 ? 13.026 8.759 18.413 1.00 47.19 131 LYS A O 1
ATOM 1048 N N . LEU A 1 132 ? 13.158 9.666 16.345 1.00 54.94 132 LEU A N 1
ATOM 1049 C CA . LEU A 1 132 ? 13.844 8.536 15.757 1.00 54.94 132 LEU A CA 1
ATOM 1050 C C . LEU A 1 132 ? 15.198 8.409 16.464 1.00 54.94 132 LEU A C 1
ATOM 1052 O O . LEU A 1 132 ? 15.789 9.437 16.821 1.00 54.94 132 LEU A O 1
ATOM 1056 N N . PRO A 1 133 ? 15.688 7.186 16.718 1.00 62.41 133 PRO A N 1
ATOM 1057 C CA . PRO A 1 133 ? 17.042 7.025 17.219 1.00 62.41 133 PRO A CA 1
ATOM 1058 C C . PRO A 1 133 ? 18.022 7.709 16.256 1.00 62.41 133 PRO A C 1
ATOM 1060 O O . PRO A 1 133 ? 17.762 7.806 15.059 1.00 62.41 133 PRO A O 1
ATOM 1063 N N . VAL A 1 134 ? 19.144 8.201 16.784 1.00 67.50 134 VAL A N 1
ATOM 1064 C CA . VAL A 1 134 ? 20.114 9.024 16.031 1.00 67.50 134 VAL A CA 1
ATOM 1065 C C . VAL A 1 134 ? 20.605 8.329 14.749 1.00 67.50 134 VAL A C 1
ATOM 1067 O O . VAL A 1 134 ? 20.921 8.995 13.772 1.00 67.50 134 VAL A O 1
ATOM 1070 N N . ASN A 1 135 ? 20.601 6.994 14.720 1.00 60.66 135 ASN A N 1
ATOM 1071 C CA . ASN A 1 135 ? 20.993 6.163 13.578 1.00 60.66 135 ASN A CA 1
ATOM 1072 C C . ASN A 1 135 ? 19.816 5.638 12.729 1.00 60.66 135 ASN A C 1
ATOM 1074 O O . ASN A 1 135 ? 20.023 4.804 11.851 1.00 60.66 135 ASN A O 1
ATOM 1078 N N . ALA A 1 136 ? 18.577 6.072 12.973 1.00 58.41 136 ALA A N 1
ATOM 1079 C CA . ALA A 1 136 ? 17.431 5.637 12.173 1.00 58.41 136 ALA A CA 1
ATOM 1080 C C . ALA A 1 136 ? 17.543 6.079 10.714 1.00 58.41 136 ALA A C 1
ATOM 1082 O O . ALA A 1 136 ? 17.032 5.404 9.828 1.00 58.41 136 ALA A O 1
ATOM 1083 N N . GLU A 1 137 ? 18.199 7.211 10.454 1.00 56.16 137 GLU A N 1
ATOM 1084 C CA . GLU A 1 137 ? 18.415 7.673 9.085 1.00 56.16 137 GLU A CA 1
ATOM 1085 C C . GLU A 1 137 ? 19.341 6.733 8.314 1.00 56.16 137 GLU A C 1
ATOM 1087 O O . GLU A 1 137 ? 19.024 6.336 7.194 1.00 56.16 137 GLU A O 1
ATOM 1092 N N . GLU A 1 138 ? 20.427 6.306 8.957 1.00 54.38 138 GLU A N 1
ATOM 1093 C CA . GLU A 1 138 ? 21.382 5.339 8.417 1.00 54.38 138 GLU A CA 1
ATOM 1094 C C . GLU A 1 138 ? 20.739 3.961 8.205 1.00 54.38 138 GLU A C 1
ATOM 1096 O O . GLU A 1 138 ? 20.912 3.359 7.150 1.00 54.38 138 GLU A O 1
ATOM 1101 N N . LYS A 1 139 ? 19.947 3.484 9.176 1.00 53.66 139 LYS A N 1
ATOM 1102 C CA . LYS A 1 139 ? 19.374 2.130 9.149 1.00 53.66 139 LYS A CA 1
ATOM 1103 C C . LYS A 1 139 ? 18.055 1.993 8.389 1.00 53.66 139 LYS A C 1
ATOM 1105 O O . LYS A 1 139 ? 17.770 0.911 7.892 1.00 53.66 139 LYS A O 1
ATOM 1110 N N . CYS A 1 140 ? 17.232 3.040 8.328 1.00 53.00 140 CYS A N 1
ATOM 1111 C CA . CYS A 1 140 ? 15.840 2.920 7.874 1.00 53.00 140 CYS A CA 1
ATOM 1112 C C . CYS A 1 140 ? 15.434 3.916 6.779 1.00 53.00 140 CYS A C 1
ATOM 1114 O O . CYS A 1 140 ? 14.392 3.709 6.161 1.00 53.00 140 CYS A O 1
ATOM 1116 N N . LEU A 1 141 ? 16.182 5.005 6.551 1.00 51.59 141 LEU A N 1
ATOM 1117 C CA . LEU A 1 141 ? 15.743 6.080 5.642 1.00 51.59 141 LEU A CA 1
ATOM 1118 C C . LEU A 1 141 ? 16.678 6.314 4.451 1.00 51.59 141 LEU A C 1
ATOM 1120 O O . LEU A 1 141 ? 16.241 6.899 3.464 1.00 51.59 141 LEU A O 1
ATOM 1124 N N . GLY A 1 142 ? 17.939 5.882 4.527 1.00 57.84 142 GLY A N 1
ATOM 1125 C CA . GLY A 1 142 ? 18.922 6.095 3.463 1.00 57.84 142 GLY A CA 1
ATOM 1126 C C . GLY A 1 142 ? 19.031 4.949 2.463 1.00 57.84 142 GLY A C 1
ATOM 1127 O O . GLY A 1 142 ? 19.260 5.214 1.289 1.00 57.84 142 GLY A O 1
ATOM 1128 N N . GLY A 1 143 ? 18.891 3.696 2.918 1.00 67.75 143 GLY A N 1
ATOM 1129 C CA . GLY A 1 143 ? 18.979 2.515 2.055 1.00 67.75 143 GLY A CA 1
ATOM 1130 C C . GLY A 1 143 ? 20.218 2.506 1.152 1.00 67.75 143 GLY A C 1
ATOM 1131 O O . GLY A 1 143 ? 20.103 2.103 0.005 1.00 67.75 143 GLY A O 1
ATOM 1132 N N . ALA A 1 144 ? 21.357 3.045 1.600 1.00 74.31 144 ALA A N 1
ATOM 1133 C CA . ALA A 1 144 ? 22.431 3.501 0.709 1.00 74.31 144 ALA A CA 1
ATOM 1134 C C . ALA A 1 144 ? 23.596 2.511 0.552 1.00 74.31 144 ALA A C 1
ATOM 1136 O O . ALA A 1 144 ? 24.529 2.784 -0.207 1.00 74.31 144 ALA A O 1
ATOM 1137 N N . SER A 1 145 ? 23.558 1.385 1.265 1.00 78.94 145 SER A N 1
ATOM 1138 C CA . SER A 1 145 ? 24.597 0.353 1.249 1.00 78.94 145 SER A CA 1
ATOM 1139 C C . SER A 1 145 ? 24.000 -1.045 1.410 1.00 78.94 145 SER A C 1
ATOM 1141 O O . SER A 1 145 ? 22.838 -1.196 1.789 1.00 78.94 145 SER A O 1
ATOM 1143 N N . GLU A 1 146 ? 24.819 -2.074 1.192 1.00 82.94 146 GLU A N 1
ATOM 1144 C CA . GLU A 1 146 ? 24.454 -3.485 1.401 1.00 82.94 146 GLU A CA 1
ATOM 1145 C C . GLU A 1 146 ? 23.977 -3.783 2.825 1.00 82.94 146 GLU A C 1
ATOM 1147 O O . GLU A 1 146 ? 23.168 -4.676 3.030 1.00 82.94 146 GLU A O 1
ATOM 1152 N N . GLN A 1 147 ? 24.399 -2.991 3.815 1.00 80.81 147 GLN A N 1
ATOM 1153 C CA . GLN A 1 147 ? 23.925 -3.131 5.197 1.00 80.81 147 GLN A CA 1
ATOM 1154 C C . GLN A 1 147 ? 22.430 -2.817 5.356 1.00 80.81 147 GLN A C 1
ATOM 1156 O O . GLN A 1 147 ? 21.848 -3.121 6.394 1.00 80.81 147 GLN A O 1
ATOM 1161 N N . SER A 1 148 ? 21.818 -2.179 4.354 1.00 79.44 148 SER A N 1
ATOM 1162 C CA . SER A 1 148 ? 20.373 -1.935 4.300 1.00 79.44 148 SER A CA 1
ATOM 1163 C C . SER A 1 148 ? 19.589 -3.126 3.740 1.00 79.44 148 SER A C 1
ATOM 1165 O O . SER A 1 148 ? 18.360 -3.110 3.785 1.00 79.44 148 SER A O 1
ATOM 1167 N N . LEU A 1 149 ? 20.276 -4.128 3.186 1.00 84.81 149 LEU A N 1
ATOM 1168 C CA . LEU A 1 149 ? 19.655 -5.343 2.677 1.00 84.81 149 LEU A CA 1
ATOM 1169 C C . LEU A 1 149 ? 19.445 -6.352 3.814 1.00 84.81 149 LEU A C 1
ATOM 1171 O O . LEU A 1 149 ? 20.185 -6.335 4.804 1.00 84.81 149 LEU A O 1
ATOM 1175 N N . PRO A 1 150 ? 18.454 -7.252 3.689 1.00 86.19 150 PRO A N 1
ATOM 1176 C CA . PRO A 1 150 ? 18.367 -8.416 4.557 1.00 86.19 150 PRO A CA 1
ATOM 1177 C C . PRO A 1 150 ? 19.681 -9.201 4.542 1.00 86.19 150 PRO A C 1
ATOM 1179 O O . PRO A 1 150 ? 20.354 -9.296 3.516 1.00 86.19 150 PRO A O 1
ATOM 1182 N N . LEU A 1 151 ? 20.041 -9.787 5.685 1.00 86.06 151 LEU A N 1
ATOM 1183 C CA . LEU A 1 151 ? 21.186 -10.689 5.740 1.00 86.06 151 LEU A CA 1
ATOM 1184 C C . LEU A 1 151 ? 20.941 -11.888 4.817 1.00 86.06 151 LEU A C 1
ATOM 1186 O O . LEU A 1 151 ? 19.830 -12.405 4.752 1.00 86.06 151 LEU A O 1
ATOM 1190 N N . ALA A 1 152 ? 21.997 -12.384 4.174 1.00 87.50 152 ALA A N 1
ATOM 1191 C CA . ALA A 1 152 ? 21.921 -13.557 3.300 1.00 87.50 152 ALA A CA 1
ATOM 1192 C C . ALA A 1 152 ? 21.352 -14.806 4.005 1.00 87.50 152 ALA A C 1
ATOM 1194 O O . ALA A 1 152 ? 20.747 -15.660 3.371 1.00 87.50 152 ALA A O 1
ATOM 1195 N N . ASN A 1 153 ? 21.533 -14.906 5.324 1.00 89.38 153 ASN A N 1
ATOM 1196 C CA . ASN A 1 153 ? 21.001 -15.984 6.157 1.00 89.38 153 ASN A CA 1
ATOM 1197 C C . ASN A 1 153 ? 19.698 -15.610 6.887 1.00 89.38 153 ASN A C 1
ATOM 1199 O O . ASN A 1 153 ? 19.307 -16.302 7.828 1.00 89.38 153 ASN A O 1
ATOM 1203 N N . ALA A 1 154 ? 19.048 -14.506 6.510 1.00 88.50 154 ALA A N 1
ATOM 1204 C CA . ALA A 1 154 ? 17.753 -14.147 7.064 1.00 88.50 154 ALA A CA 1
ATOM 1205 C C . ALA A 1 154 ? 16.711 -15.216 6.707 1.00 88.50 154 ALA A C 1
ATOM 1207 O O . ALA A 1 154 ? 16.731 -15.816 5.631 1.00 88.50 154 ALA A O 1
ATOM 1208 N N . HIS A 1 155 ? 15.777 -15.454 7.625 1.00 86.62 155 HIS A N 1
ATOM 1209 C CA . HIS A 1 155 ? 14.684 -16.390 7.393 1.00 86.62 155 HIS A CA 1
ATOM 1210 C C . HIS A 1 155 ? 13.870 -15.984 6.152 1.00 86.62 155 HIS A C 1
ATOM 1212 O O . HIS A 1 155 ? 13.455 -14.831 6.038 1.00 86.62 155 HIS A O 1
ATOM 1218 N N . GLY A 1 156 ? 13.620 -16.935 5.248 1.00 88.44 156 GLY A N 1
ATOM 1219 C CA . GLY A 1 156 ? 12.898 -16.708 3.990 1.00 88.44 156 GLY A CA 1
ATOM 1220 C C . GLY A 1 156 ? 13.743 -16.125 2.851 1.00 88.44 156 GLY A C 1
ATOM 1221 O O . GLY A 1 156 ? 13.204 -15.902 1.774 1.00 88.44 156 GLY A O 1
ATOM 1222 N N . MET A 1 157 ? 15.049 -15.893 3.049 1.00 90.56 157 MET A N 1
ATOM 1223 C CA . MET A 1 157 ? 15.922 -15.383 1.983 1.00 90.56 157 MET A CA 1
ATOM 1224 C C . MET A 1 157 ? 16.130 -16.408 0.858 1.00 90.56 157 MET A C 1
ATOM 1226 O O . MET A 1 157 ? 16.141 -16.023 -0.305 1.00 90.56 157 MET A O 1
ATOM 1230 N N . SER A 1 158 ? 16.235 -17.702 1.197 1.00 91.69 158 SER A N 1
ATOM 1231 C CA . SER A 1 158 ? 16.302 -18.782 0.196 1.00 91.69 158 SER A CA 1
ATOM 1232 C C . SER A 1 158 ? 15.061 -18.767 -0.686 1.00 91.69 158 SER A C 1
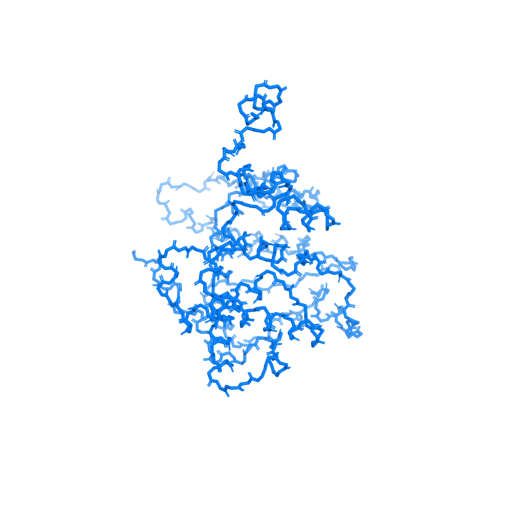ATOM 1234 O O . SER A 1 158 ? 15.184 -18.618 -1.893 1.00 91.69 158 SER A O 1
ATOM 1236 N N . ASP A 1 159 ? 13.877 -18.798 -0.067 1.00 93.12 159 ASP A N 1
ATOM 1237 C CA . ASP A 1 159 ? 12.604 -18.730 -0.781 1.00 93.12 159 ASP A CA 1
ATOM 1238 C C . ASP A 1 159 ? 12.531 -17.476 -1.666 1.00 93.12 159 ASP A C 1
ATOM 1240 O O . ASP A 1 159 ? 12.115 -17.552 -2.815 1.00 93.12 159 ASP A O 1
ATOM 1244 N N . ALA A 1 160 ? 12.963 -16.313 -1.164 1.00 90.19 160 ALA A N 1
ATOM 1245 C CA . ALA A 1 160 ? 12.977 -15.080 -1.947 1.00 90.19 160 ALA A CA 1
ATOM 1246 C C . ALA A 1 160 ? 13.855 -15.202 -3.204 1.00 90.19 160 ALA A C 1
ATOM 1248 O O . ALA A 1 160 ? 13.441 -14.781 -4.282 1.00 90.19 160 ALA A O 1
ATOM 1249 N N . TRP A 1 161 ? 15.038 -15.804 -3.104 1.00 91.38 161 TRP A N 1
ATOM 1250 C CA . TRP A 1 161 ? 15.874 -16.052 -4.278 1.00 91.38 161 TRP A CA 1
ATOM 1251 C C . TRP A 1 161 ? 15.268 -17.083 -5.225 1.00 91.38 161 TRP A C 1
ATOM 1253 O O . TRP A 1 161 ? 15.289 -16.864 -6.434 1.00 91.38 161 TRP A O 1
ATOM 1263 N N . ASP A 1 162 ? 14.667 -18.147 -4.693 1.00 91.62 162 ASP A N 1
ATOM 1264 C CA . ASP A 1 162 ? 13.986 -19.170 -5.492 1.00 91.62 162 ASP A CA 1
ATOM 1265 C C . ASP A 1 162 ? 12.783 -18.584 -6.256 1.00 91.62 162 ASP A C 1
ATOM 1267 O O . ASP A 1 162 ? 12.492 -18.990 -7.380 1.00 91.62 162 ASP A O 1
ATOM 1271 N N . TYR A 1 163 ? 12.122 -17.569 -5.690 1.00 90.25 163 TYR A N 1
ATOM 1272 C CA . TYR A 1 163 ? 11.073 -16.788 -6.353 1.00 90.25 163 TYR A CA 1
ATOM 1273 C C . TYR A 1 163 ? 11.603 -15.660 -7.259 1.00 90.25 163 TYR A C 1
ATOM 1275 O O . TYR A 1 163 ? 10.803 -14.916 -7.829 1.00 90.25 163 TYR A O 1
ATOM 1283 N N . GLY A 1 164 ? 12.923 -15.504 -7.400 1.00 89.75 164 GLY A N 1
ATOM 1284 C CA . GLY A 1 164 ? 13.542 -14.523 -8.295 1.00 89.75 164 GLY A CA 1
ATOM 1285 C C . GLY A 1 164 ? 13.549 -13.080 -7.781 1.00 89.75 164 GLY A C 1
ATOM 1286 O O . GLY A 1 164 ? 13.601 -12.148 -8.581 1.00 89.75 164 GLY A O 1
ATOM 1287 N N . PHE A 1 165 ? 13.476 -12.853 -6.465 1.00 91.31 165 PHE A N 1
ATOM 1288 C CA . PHE A 1 165 ? 13.594 -11.502 -5.908 1.00 91.31 165 PHE A CA 1
ATOM 1289 C C . PHE A 1 165 ? 15.034 -10.975 -6.031 1.00 91.31 165 PHE A C 1
ATOM 1291 O O . PHE A 1 165 ? 15.949 -11.511 -5.405 1.00 91.31 165 PHE A O 1
ATOM 1298 N N . ASP A 1 166 ? 15.213 -9.865 -6.757 1.00 90.19 166 ASP A N 1
ATOM 1299 C CA . ASP A 1 166 ? 16.458 -9.085 -6.765 1.00 90.19 166 ASP A CA 1
ATOM 1300 C C . ASP A 1 166 ? 16.393 -7.956 -5.723 1.00 90.19 166 ASP A C 1
ATOM 1302 O O . ASP A 1 166 ? 15.513 -7.088 -5.760 1.00 90.19 166 ASP A O 1
ATOM 1306 N N . LEU A 1 167 ? 17.313 -7.976 -4.755 1.00 90.00 167 LEU A N 1
ATOM 1307 C CA . LEU A 1 167 ? 17.351 -7.021 -3.649 1.00 90.00 167 LEU A CA 1
ATOM 1308 C C . LEU A 1 167 ? 18.557 -6.099 -3.795 1.00 90.00 167 LEU A C 1
ATOM 1310 O O . LEU A 1 167 ? 19.705 -6.514 -3.654 1.00 90.00 167 LEU A O 1
ATOM 1314 N N . THR A 1 168 ? 18.284 -4.813 -3.996 1.00 89.06 168 THR A N 1
ATOM 1315 C CA . THR A 1 168 ? 19.313 -3.788 -4.178 1.00 89.06 168 THR A CA 1
ATOM 1316 C C . THR A 1 168 ? 19.062 -2.573 -3.294 1.00 89.06 168 THR A C 1
ATOM 1318 O O . THR A 1 168 ? 17.937 -2.267 -2.897 1.00 89.06 168 THR A O 1
ATOM 1321 N N . PHE A 1 169 ? 20.140 -1.870 -2.960 1.00 86.12 169 PHE A N 1
ATOM 1322 C CA . PHE A 1 169 ? 20.100 -0.677 -2.131 1.00 86.12 169 PHE A CA 1
ATOM 1323 C C . PHE A 1 169 ? 20.045 0.592 -3.002 1.00 86.12 169 PHE A C 1
ATOM 1325 O O . PHE A 1 169 ? 20.691 0.710 -4.056 1.00 86.12 169 PHE A O 1
ATOM 1332 N N . ALA A 1 170 ? 19.281 1.575 -2.534 1.00 79.12 170 ALA A N 1
ATOM 1333 C CA . ALA A 1 170 ? 19.124 2.892 -3.127 1.00 79.12 170 ALA A CA 1
ATOM 1334 C C . ALA A 1 170 ? 20.363 3.766 -2.858 1.00 79.12 170 ALA A C 1
ATOM 1336 O O . ALA A 1 170 ? 20.393 4.606 -1.962 1.00 79.12 170 ALA A O 1
ATOM 13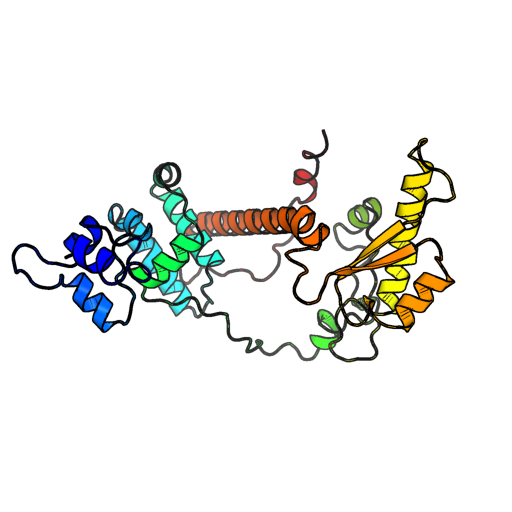37 N N . LYS A 1 171 ? 21.417 3.603 -3.665 1.00 76.94 171 LYS A N 1
ATOM 1338 C CA . LYS A 1 171 ? 22.563 4.530 -3.658 1.00 76.94 171 LYS A CA 1
ATOM 1339 C C . LYS A 1 171 ? 22.112 5.903 -4.176 1.00 76.94 171 LYS A C 1
ATOM 1341 O O . LYS A 1 171 ? 21.954 6.077 -5.384 1.00 76.94 171 LYS A O 1
ATOM 1346 N N . SER A 1 172 ? 21.873 6.857 -3.278 1.00 74.06 172 SER A N 1
ATOM 1347 C CA . SER A 1 172 ? 21.471 8.228 -3.617 1.00 74.06 172 SER A CA 1
ATOM 1348 C C . SER A 1 172 ? 22.385 9.263 -2.969 1.00 74.06 172 SER A C 1
ATOM 1350 O O . SER A 1 172 ? 22.582 9.251 -1.756 1.00 74.06 172 SER A O 1
ATOM 1352 N N . ASP A 1 173 ? 22.839 10.232 -3.766 1.00 67.19 173 ASP A N 1
ATOM 1353 C CA . ASP A 1 173 ? 23.603 11.390 -3.284 1.00 67.19 173 ASP A CA 1
ATOM 1354 C C . ASP A 1 173 ? 22.719 12.410 -2.540 1.00 67.19 173 ASP A C 1
ATOM 1356 O O . ASP A 1 173 ? 23.205 13.249 -1.778 1.00 67.19 173 ASP A O 1
ATOM 1360 N N . ARG A 1 174 ? 21.393 12.353 -2.740 1.00 64.81 174 ARG A N 1
ATOM 1361 C CA . ARG A 1 174 ? 20.422 13.198 -2.033 1.00 64.81 174 ARG A CA 1
ATOM 1362 C C . ARG A 1 174 ? 19.937 12.510 -0.762 1.00 64.81 174 ARG A C 1
ATOM 1364 O O . ARG A 1 174 ? 19.356 11.423 -0.824 1.00 64.81 174 ARG A O 1
ATOM 1371 N N . ARG A 1 175 ? 20.110 13.190 0.379 1.00 59.62 175 ARG A N 1
ATOM 1372 C CA . ARG A 1 175 ? 19.543 12.784 1.675 1.00 59.62 175 ARG A CA 1
ATOM 1373 C C . ARG A 1 175 ? 18.013 12.760 1.594 1.00 59.62 175 ARG A C 1
ATOM 1375 O O . ARG A 1 175 ? 17.415 13.725 1.124 1.00 59.62 175 ARG A O 1
ATOM 1382 N N . GLY A 1 176 ? 17.398 11.666 2.047 1.00 58.00 176 GLY A N 1
ATOM 1383 C CA . GLY A 1 176 ? 15.942 11.474 2.005 1.00 58.00 176 GLY A CA 1
ATOM 1384 C C . GLY A 1 176 ? 15.376 11.176 0.612 1.00 58.00 176 GLY A C 1
ATOM 1385 O O . GLY A 1 176 ? 14.180 11.358 0.393 1.00 58.00 176 GLY A O 1
ATOM 1386 N N . SER A 1 177 ? 16.220 10.760 -0.338 1.00 60.47 177 SER A N 1
ATOM 1387 C CA . SER A 1 177 ? 15.741 10.270 -1.630 1.00 60.47 177 SER A CA 1
ATOM 1388 C C . SER A 1 177 ? 14.885 9.023 -1.454 1.00 60.47 177 SER A C 1
ATOM 1390 O O . SER A 1 177 ? 15.154 8.173 -0.610 1.00 60.47 177 SER A O 1
ATOM 1392 N N . HIS A 1 178 ? 13.864 8.913 -2.295 1.00 63.28 178 HIS A N 1
ATOM 1393 C CA . HIS A 1 178 ? 13.039 7.721 -2.397 1.00 63.28 178 HIS A CA 1
ATOM 1394 C C . HIS A 1 178 ? 13.845 6.534 -2.957 1.00 63.28 178 HIS A C 1
ATOM 1396 O O . HIS A 1 178 ? 14.910 6.719 -3.550 1.00 63.28 178 HIS A O 1
ATOM 1402 N N . PHE A 1 179 ? 13.310 5.322 -2.775 1.00 70.50 179 PHE A N 1
ATOM 1403 C CA . PHE A 1 179 ? 13.961 4.051 -3.122 1.00 70.50 179 PHE A CA 1
ATOM 1404 C C . PHE A 1 179 ? 14.257 3.873 -4.632 1.00 70.50 179 PHE A C 1
ATOM 1406 O O . PHE A 1 179 ? 15.160 3.119 -4.997 1.00 70.50 179 PHE A O 1
ATOM 1413 N N . SER A 1 180 ? 13.562 4.602 -5.514 1.00 80.88 180 SER A N 1
ATOM 1414 C CA . SER A 1 180 ? 13.818 4.616 -6.963 1.00 80.88 18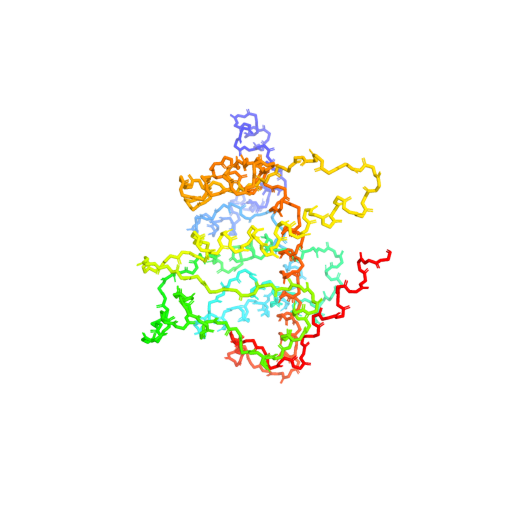0 SER A CA 1
ATOM 1415 C C . SER A 1 180 ? 14.860 5.680 -7.330 1.00 80.88 180 SER A C 1
ATOM 1417 O O . SER A 1 180 ? 14.571 6.879 -7.354 1.00 80.88 180 SER A O 1
ATOM 1419 N N . THR A 1 181 ? 16.082 5.242 -7.628 1.00 88.81 181 THR A N 1
ATOM 1420 C CA . THR A 1 181 ? 17.222 6.057 -8.064 1.00 88.81 181 THR A CA 1
ATOM 1421 C C . THR A 1 181 ? 17.627 5.652 -9.477 1.00 88.81 181 THR A C 1
ATOM 1423 O O . THR A 1 181 ? 17.185 4.625 -9.988 1.00 88.81 181 THR A O 1
ATOM 1426 N N . LEU A 1 182 ? 18.479 6.443 -10.141 1.00 91.50 182 LEU A N 1
ATOM 1427 C CA . LEU A 1 182 ? 18.947 6.079 -11.483 1.00 91.50 182 LEU A CA 1
ATOM 1428 C C . LEU A 1 182 ? 19.637 4.704 -11.476 1.00 91.50 182 LEU A C 1
ATOM 1430 O O . LEU A 1 182 ? 19.423 3.925 -12.394 1.00 91.50 182 LEU A O 1
ATOM 1434 N N . LYS A 1 183 ? 20.416 4.392 -10.430 1.00 91.56 183 LYS A N 1
ATOM 1435 C CA . LYS A 1 183 ? 21.044 3.075 -10.245 1.00 91.56 183 LYS A CA 1
ATOM 1436 C C . LYS A 1 183 ? 19.988 1.971 -10.200 1.00 91.56 183 LYS A C 1
ATOM 1438 O O . LYS A 1 183 ? 20.048 1.058 -11.013 1.00 91.56 183 LYS A O 1
ATOM 1443 N N . THR A 1 184 ? 19.029 2.076 -9.279 1.00 91.56 184 THR A N 1
ATOM 1444 C CA . THR A 1 184 ? 18.047 1.005 -9.057 1.00 91.56 184 THR A CA 1
ATOM 1445 C C . THR A 1 184 ? 17.118 0.824 -10.254 1.00 91.56 184 THR A C 1
ATOM 1447 O O . THR A 1 184 ? 16.752 -0.302 -10.559 1.00 91.56 184 THR A O 1
ATOM 1450 N N . MET A 1 185 ? 16.820 1.889 -11.007 1.00 94.31 185 MET A N 1
ATOM 1451 C CA . MET A 1 185 ? 16.064 1.774 -12.257 1.00 94.31 185 MET A CA 1
ATOM 1452 C C . MET A 1 185 ? 16.845 1.087 -13.380 1.00 94.31 185 MET A C 1
ATOM 1454 O O . MET A 1 185 ? 16.254 0.324 -14.136 1.00 94.31 185 MET A O 1
ATOM 1458 N N . LYS A 1 186 ? 18.159 1.326 -13.499 1.00 95.56 186 LYS A N 1
ATOM 1459 C CA . LYS A 1 186 ? 19.000 0.603 -14.468 1.00 95.56 186 LYS A CA 1
ATOM 1460 C C . LYS A 1 186 ? 19.107 -0.881 -14.121 1.00 95.56 186 LYS A C 1
ATOM 1462 O O . LYS A 1 186 ? 18.923 -1.715 -14.996 1.00 95.56 186 LYS A O 1
ATOM 1467 N N . GLU A 1 187 ? 19.351 -1.191 -12.848 1.00 95.44 187 GLU A N 1
ATOM 1468 C CA . GLU A 1 187 ? 19.394 -2.571 -12.342 1.00 95.44 187 GLU A CA 1
ATOM 1469 C C . GLU A 1 187 ? 18.050 -3.276 -12.553 1.00 95.44 187 GLU A C 1
ATOM 1471 O O . GLU A 1 187 ? 18.023 -4.389 -13.059 1.00 95.44 187 GLU A O 1
ATOM 1476 N N . TRP A 1 188 ? 16.928 -2.603 -12.284 1.00 95.50 188 TRP A N 1
ATOM 1477 C CA . TRP A 1 188 ? 15.601 -3.157 -12.553 1.00 95.50 188 TRP A CA 1
ATOM 1478 C C . TRP A 1 188 ? 15.389 -3.497 -14.037 1.00 95.50 188 TRP A C 1
ATOM 1480 O O . TRP A 1 188 ? 14.896 -4.583 -14.340 1.00 95.50 188 TRP A O 1
ATOM 1490 N N . VAL A 1 189 ? 15.782 -2.617 -14.969 1.00 96.94 189 VAL A N 1
ATOM 1491 C CA . VAL A 1 189 ? 15.678 -2.931 -16.406 1.00 96.94 189 VAL A CA 1
ATOM 1492 C C . VAL A 1 189 ? 16.547 -4.142 -16.753 1.00 96.94 189 VAL A C 1
ATOM 1494 O O . VAL A 1 189 ? 16.054 -5.085 -17.361 1.00 96.94 189 VAL A O 1
ATOM 1497 N N . ALA A 1 190 ? 17.812 -4.138 -16.329 1.00 97.06 190 ALA A N 1
ATOM 1498 C CA . ALA A 1 190 ? 18.785 -5.153 -16.716 1.00 97.06 190 ALA A CA 1
ATOM 1499 C C . ALA A 1 190 ? 18.547 -6.529 -16.073 1.00 97.06 190 ALA A C 1
ATOM 1501 O O . ALA A 1 190 ? 18.800 -7.546 -16.710 1.00 97.06 190 ALA A O 1
ATOM 1502 N N . HIS A 1 191 ? 18.105 -6.574 -14.815 1.00 95.88 191 HIS A N 1
ATOM 1503 C CA . HIS A 1 191 ? 18.015 -7.816 -14.039 1.00 95.88 191 HIS A CA 1
ATOM 1504 C C . HIS A 1 191 ? 16.597 -8.378 -13.955 1.00 95.88 191 HIS A C 1
ATOM 1506 O O . HIS A 1 191 ? 16.440 -9.578 -13.757 1.00 95.88 191 HIS A O 1
ATOM 1512 N N . MET A 1 192 ? 15.569 -7.534 -14.094 1.00 94.81 192 MET A N 1
ATOM 1513 C CA . MET A 1 192 ? 14.175 -7.965 -13.952 1.00 94.81 192 MET A CA 1
ATOM 1514 C C . MET A 1 192 ? 13.423 -7.889 -15.274 1.00 94.81 192 MET A C 1
ATOM 1516 O O . MET A 1 192 ? 12.867 -8.887 -15.723 1.00 94.81 192 MET A O 1
ATOM 1520 N N . PHE A 1 193 ? 13.382 -6.708 -15.895 1.00 95.56 193 PHE A N 1
ATOM 1521 C CA . PHE A 1 193 ? 12.550 -6.505 -17.078 1.00 95.56 193 PHE A CA 1
ATOM 1522 C C . PHE A 1 193 ? 13.092 -7.243 -18.303 1.00 95.56 193 PHE A C 1
ATOM 1524 O O . PHE A 1 193 ? 12.344 -7.968 -18.950 1.00 95.56 193 PHE A O 1
ATOM 1531 N N . GLU A 1 194 ? 14.377 -7.071 -18.612 1.00 95.81 194 GLU A N 1
ATOM 1532 C CA . GLU A 1 194 ? 14.987 -7.649 -19.808 1.00 95.81 194 GLU A CA 1
ATOM 1533 C C . GLU A 1 194 ? 14.950 -9.188 -19.804 1.00 95.81 194 GLU A C 1
ATOM 1535 O O . GLU A 1 194 ? 14.447 -9.755 -20.774 1.00 95.81 194 GLU A O 1
ATOM 1540 N N . PRO A 1 195 ? 15.354 -9.892 -18.725 1.00 95.44 195 PRO A N 1
ATOM 1541 C CA .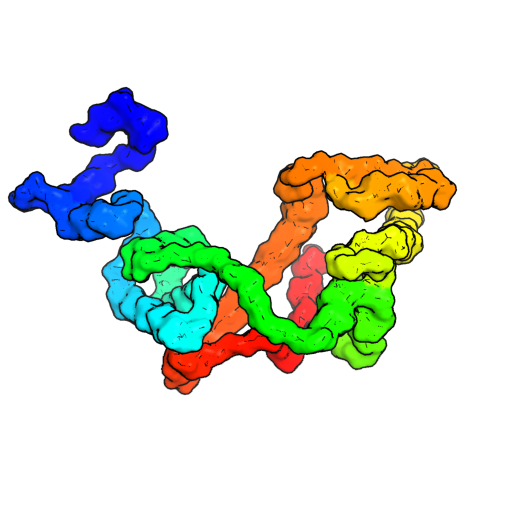 PRO A 1 195 ? 15.245 -11.350 -18.687 1.00 95.44 195 PRO A CA 1
ATOM 1542 C C . PRO A 1 195 ? 13.801 -11.842 -18.812 1.00 95.44 195 PRO A C 1
ATOM 1544 O O . PRO A 1 195 ? 13.547 -12.834 -19.488 1.00 95.44 195 PRO A O 1
ATOM 1547 N N . TYR A 1 196 ? 12.843 -11.136 -18.200 1.00 95.00 196 TYR A N 1
ATOM 1548 C CA . TYR A 1 196 ? 11.425 -11.462 -18.343 1.00 95.00 196 TYR A CA 1
ATOM 1549 C C . TYR A 1 196 ? 10.945 -11.291 -19.788 1.00 95.00 196 TYR A C 1
ATOM 1551 O O . TYR A 1 196 ? 10.256 -12.161 -20.312 1.00 95.00 196 TYR A O 1
ATOM 1559 N N . PHE A 1 197 ? 11.314 -10.188 -20.441 1.00 95.81 197 PHE A N 1
ATOM 1560 C CA . PHE A 1 197 ? 10.931 -9.912 -21.821 1.00 95.81 197 PHE A CA 1
ATOM 1561 C C . PHE A 1 197 ? 11.466 -10.977 -22.784 1.00 95.81 197 PHE A C 1
ATOM 1563 O O . PHE A 1 197 ? 10.688 -11.519 -23.568 1.00 95.81 197 PHE A O 1
ATOM 1570 N N . GLN A 1 198 ? 12.748 -11.337 -22.666 1.00 95.38 198 GLN A N 1
ATOM 1571 C CA . GLN A 1 198 ? 13.341 -12.410 -23.470 1.00 95.38 198 GLN A CA 1
ATOM 1572 C C . GLN A 1 198 ? 12.650 -13.747 -23.214 1.00 95.38 198 GLN A C 1
ATOM 1574 O O . GLN A 1 198 ? 12.252 -14.425 -24.155 1.00 95.38 198 GLN A O 1
ATOM 1579 N N . HIS A 1 199 ? 12.396 -14.085 -21.948 1.00 95.38 199 HIS A N 1
ATOM 1580 C CA . HIS A 1 199 ? 11.695 -15.317 -21.603 1.00 95.38 199 HIS A CA 1
ATOM 1581 C C . HIS A 1 199 ? 10.287 -15.395 -22.217 1.00 95.38 199 HIS A C 1
ATOM 1583 O O . HIS A 1 199 ? 9.867 -16.461 -22.664 1.00 95.38 199 HIS A O 1
ATOM 1589 N N . VAL A 1 200 ? 9.548 -14.281 -22.267 1.00 95.94 200 VAL A N 1
ATOM 1590 C CA . VAL A 1 200 ? 8.223 -14.234 -22.911 1.00 95.94 200 VAL A CA 1
ATOM 1591 C C . VAL A 1 200 ? 8.324 -14.517 -24.412 1.00 95.94 200 VAL A C 1
ATOM 1593 O O . VAL A 1 200 ? 7.518 -15.287 -24.925 1.00 95.94 200 VAL A O 1
ATOM 1596 N N . ILE A 1 201 ? 9.315 -13.949 -25.105 1.00 96.38 201 ILE A N 1
ATOM 1597 C CA . ILE A 1 201 ? 9.543 -14.218 -26.535 1.00 96.38 201 ILE A CA 1
ATOM 1598 C C . ILE A 1 201 ? 9.933 -15.683 -26.752 1.00 96.38 201 ILE A C 1
ATOM 1600 O O . ILE A 1 201 ? 9.362 -16.352 -27.604 1.00 96.38 201 ILE A O 1
ATOM 1604 N N . GLU A 1 202 ? 10.863 -16.205 -25.951 1.00 95.81 202 GLU A N 1
ATOM 1605 C CA . GLU A 1 202 ? 11.357 -17.581 -26.071 1.00 95.81 202 GLU A CA 1
ATOM 1606 C C . GLU A 1 202 ? 10.266 -18.636 -25.834 1.00 95.81 202 GLU A C 1
ATOM 1608 O O . GLU A 1 202 ? 10.314 -19.728 -26.405 1.00 95.81 202 GLU A O 1
ATOM 1613 N N . THR A 1 203 ? 9.302 -18.341 -24.960 1.00 96.50 203 THR A N 1
ATOM 1614 C CA . THR A 1 203 ? 8.268 -19.304 -24.552 1.00 96.50 203 THR A CA 1
ATOM 1615 C C . THR A 1 203 ? 6.991 -19.237 -25.379 1.00 96.50 203 THR A C 1
ATOM 1617 O O . THR A 1 203 ? 6.255 -20.228 -25.411 1.00 96.50 203 THR A O 1
ATOM 1620 N N . ASP A 1 204 ? 6.722 -18.124 -26.062 1.00 95.81 204 ASP A N 1
ATOM 1621 C CA . ASP A 1 204 ? 5.552 -17.975 -26.924 1.00 95.81 204 ASP A CA 1
ATOM 1622 C C . ASP A 1 204 ? 5.930 -18.192 -28.403 1.00 95.81 204 ASP A C 1
ATOM 1624 O O . ASP A 1 204 ? 6.500 -17.301 -29.034 1.00 95.81 204 ASP A O 1
ATOM 1628 N N . PRO A 1 205 ? 5.568 -19.338 -29.016 1.00 93.31 205 PRO A N 1
ATOM 1629 C CA . PRO A 1 205 ? 5.907 -19.628 -30.410 1.00 93.31 205 PRO A CA 1
ATOM 1630 C C . PRO A 1 205 ? 5.208 -18.701 -31.422 1.00 93.31 205 PRO A C 1
ATOM 1632 O O . PRO A 1 205 ? 5.479 -18.797 -32.619 1.00 93.31 205 PRO A O 1
ATOM 1635 N N . GLY A 1 206 ? 4.265 -17.861 -30.979 1.00 95.75 206 GLY A N 1
ATOM 1636 C CA . GLY A 1 206 ? 3.612 -16.846 -31.801 1.00 95.75 206 GLY A CA 1
ATOM 1637 C C . GLY A 1 206 ? 4.380 -15.525 -31.904 1.00 95.75 206 GLY A C 1
ATOM 1638 O O . GLY A 1 206 ? 3.982 -14.675 -32.703 1.00 95.75 206 GLY A O 1
ATOM 1639 N N . LEU A 1 207 ? 5.442 -15.341 -31.117 1.00 94.88 207 LEU A N 1
ATOM 1640 C CA . LEU A 1 207 ? 6.272 -14.139 -31.114 1.00 94.88 207 LEU A CA 1
ATOM 1641 C C . LEU A 1 207 ? 7.574 -14.368 -31.893 1.00 94.88 207 LEU A C 1
ATOM 1643 O O . LEU A 1 207 ? 8.073 -15.485 -31.992 1.00 94.88 207 LEU A O 1
ATOM 1647 N N . ASP A 1 208 ? 8.108 -13.293 -32.472 1.00 94.31 208 ASP A N 1
ATOM 1648 C CA . ASP A 1 208 ? 9.403 -13.295 -33.161 1.00 94.31 208 ASP A CA 1
ATOM 1649 C C . ASP A 1 208 ? 10.472 -12.516 -32.376 1.00 94.31 208 ASP A C 1
ATOM 1651 O O . ASP A 1 208 ? 10.177 -11.787 -31.432 1.00 94.31 208 ASP A O 1
ATOM 1655 N N . ASP A 1 209 ? 11.729 -12.603 -32.803 1.00 90.75 209 ASP A N 1
ATOM 1656 C CA . ASP A 1 209 ? 12.851 -11.925 -32.133 1.00 90.75 209 ASP A CA 1
ATOM 1657 C C . ASP A 1 209 ? 12.851 -10.391 -32.325 1.00 90.75 209 ASP A C 1
ATOM 1659 O O . ASP A 1 209 ? 13.753 -9.690 -31.863 1.00 90.75 209 ASP A O 1
ATOM 1663 N N . HIS A 1 210 ? 11.874 -9.836 -33.049 1.00 92.88 210 HIS A N 1
ATOM 1664 C CA . HIS A 1 210 ? 11.772 -8.410 -33.365 1.00 92.88 210 HIS A CA 1
ATOM 1665 C C . HIS A 1 210 ? 10.654 -7.711 -32.587 1.00 92.88 210 HIS A C 1
ATOM 1667 O O . HIS A 1 210 ? 10.278 -6.582 -32.925 1.00 92.88 210 HIS A O 1
ATOM 1673 N N . GLN A 1 211 ? 10.137 -8.351 -31.534 1.00 95.75 211 GLN A N 1
ATOM 1674 C CA . GLN A 1 211 ? 9.141 -7.734 -30.672 1.00 95.75 211 GLN A CA 1
ATOM 1675 C C . GLN A 1 211 ? 9.644 -6.425 -30.056 1.00 95.75 211 GLN A C 1
ATOM 1677 O O . GLN A 1 211 ? 10.800 -6.260 -29.664 1.00 95.75 211 GLN A O 1
ATOM 1682 N N . ILE A 1 212 ? 8.709 -5.490 -29.930 1.00 96.06 212 ILE A N 1
ATOM 1683 C CA . ILE A 1 212 ? 8.884 -4.218 -29.236 1.00 96.06 212 ILE A CA 1
ATOM 1684 C C . ILE A 1 212 ? 8.109 -4.308 -27.928 1.00 96.06 212 ILE A C 1
ATOM 1686 O O . ILE A 1 212 ? 6.989 -4.818 -27.896 1.00 96.06 212 ILE A O 1
ATOM 1690 N N . SER A 1 213 ? 8.669 -3.764 -26.853 1.00 96.12 213 SER A N 1
ATOM 1691 C CA . SER A 1 213 ? 7.968 -3.654 -25.578 1.00 96.12 213 SER A CA 1
ATOM 1692 C C . SER A 1 213 ? 7.536 -2.222 -25.295 1.00 96.12 213 SER A C 1
ATOM 1694 O O . SER A 1 213 ? 8.207 -1.254 -25.652 1.00 96.12 213 SER A O 1
ATOM 1696 N N . ILE A 1 214 ? 6.395 -2.081 -24.623 1.00 96.12 214 ILE A N 1
ATOM 1697 C CA . ILE A 1 214 ? 5.929 -0.802 -24.089 1.00 96.12 214 ILE A CA 1
ATOM 1698 C C . ILE A 1 214 ? 5.955 -0.901 -22.569 1.00 96.12 214 ILE A C 1
ATOM 1700 O O . ILE A 1 214 ? 5.198 -1.667 -21.974 1.00 96.12 214 ILE A O 1
ATOM 1704 N N . ILE A 1 215 ? 6.807 -0.100 -21.935 1.00 95.44 215 ILE A N 1
ATOM 1705 C CA . ILE A 1 215 ? 6.907 -0.023 -20.480 1.00 95.44 215 ILE A CA 1
ATOM 1706 C C . ILE A 1 215 ? 6.088 1.169 -20.003 1.00 95.44 215 ILE A C 1
ATOM 1708 O O . ILE A 1 215 ? 6.383 2.316 -20.340 1.00 95.44 215 ILE A O 1
ATOM 1712 N N . TYR A 1 216 ? 5.065 0.899 -19.193 1.00 94.56 216 TYR A N 1
ATOM 1713 C CA . TYR A 1 216 ? 4.159 1.925 -18.687 1.00 94.56 216 TYR A CA 1
ATOM 1714 C C . TYR A 1 216 ? 4.457 2.282 -17.223 1.00 94.56 216 TYR A C 1
ATOM 1716 O O . TYR A 1 216 ? 4.112 1.540 -16.301 1.00 94.56 216 TYR A O 1
ATOM 1724 N N . LEU A 1 217 ? 5.108 3.430 -17.014 1.00 93.62 217 LEU A N 1
ATOM 1725 C CA . LEU A 1 217 ? 5.610 3.899 -15.716 1.00 93.62 217 LEU A CA 1
ATOM 1726 C C . LEU A 1 217 ? 4.803 5.088 -15.190 1.00 93.62 217 LEU A C 1
ATOM 1728 O O . LEU A 1 217 ? 4.201 5.839 -15.952 1.00 93.62 217 LEU A O 1
ATOM 1732 N N . ASP A 1 218 ? 4.813 5.316 -13.881 1.00 91.50 218 ASP A N 1
ATOM 1733 C CA . ASP A 1 218 ? 4.313 6.566 -13.315 1.00 91.50 218 ASP A CA 1
ATOM 1734 C C . ASP A 1 218 ? 5.267 7.739 -13.610 1.00 91.50 218 ASP A C 1
ATOM 1736 O O . ASP A 1 218 ? 6.483 7.575 -13.751 1.00 91.50 218 ASP A O 1
ATOM 1740 N N . CYS A 1 219 ? 4.710 8.951 -13.711 1.00 90.62 219 CYS A N 1
ATOM 1741 C CA . CYS A 1 219 ? 5.470 10.184 -13.931 1.00 90.62 219 CYS A CA 1
ATOM 1742 C C . CYS A 1 219 ? 6.207 10.613 -12.646 1.00 90.62 219 CYS A C 1
ATOM 1744 O O . CYS A 1 219 ? 5.815 11.557 -11.954 1.00 90.62 219 CYS A O 1
ATOM 1746 N N . TYR A 1 220 ? 7.260 9.870 -12.303 1.00 88.00 220 TYR A N 1
ATOM 1747 C CA . TYR A 1 220 ? 8.145 10.137 -11.172 1.00 88.00 220 TYR A CA 1
ATOM 1748 C C . TYR A 1 220 ? 9.490 10.715 -11.661 1.00 88.00 220 TYR A C 1
ATOM 1750 O O . TYR A 1 220 ? 9.958 10.308 -12.727 1.00 88.00 220 TYR A O 1
ATOM 1758 N N . PRO A 1 221 ? 10.161 11.625 -10.913 1.00 90.19 221 PRO A N 1
ATOM 1759 C CA . PRO A 1 221 ? 11.315 12.370 -11.427 1.00 90.19 221 PRO A CA 1
ATOM 1760 C C . PRO A 1 221 ? 12.447 11.528 -12.015 1.00 90.19 221 PRO A C 1
ATOM 1762 O O . PRO A 1 221 ? 13.087 11.970 -12.963 1.00 90.19 221 PRO A O 1
ATOM 1765 N N . VAL A 1 222 ? 12.715 10.334 -11.474 1.00 91.12 222 VAL A N 1
ATOM 1766 C CA . VAL A 1 222 ? 13.750 9.445 -12.024 1.00 91.12 222 VAL A CA 1
ATOM 1767 C C . VAL A 1 222 ? 13.306 8.781 -13.331 1.00 91.12 222 VAL A C 1
ATOM 1769 O O . VAL A 1 222 ? 14.104 8.714 -14.262 1.00 91.12 222 VAL A O 1
ATOM 1772 N N . HIS A 1 223 ? 12.038 8.368 -13.440 1.00 93.00 223 HIS A N 1
ATOM 1773 C CA . HIS A 1 223 ? 11.486 7.706 -14.626 1.00 93.00 223 HIS A CA 1
ATOM 1774 C C . HIS A 1 223 ? 11.439 8.657 -15.820 1.00 93.00 223 HIS A C 1
ATOM 1776 O O . HIS A 1 223 ? 11.724 8.258 -16.940 1.00 93.00 223 HIS A O 1
ATOM 1782 N N . THR A 1 224 ? 11.128 9.931 -15.575 1.00 94.38 224 THR A N 1
ATOM 1783 C CA . THR A 1 224 ? 11.093 10.963 -16.618 1.00 94.38 224 THR A CA 1
ATOM 1784 C C . THR A 1 224 ? 12.429 11.686 -16.788 1.00 94.38 224 THR A C 1
ATOM 1786 O O . THR A 1 224 ? 12.496 12.687 -17.502 1.00 94.38 224 THR A O 1
ATOM 1789 N N . SER A 1 225 ? 13.486 11.258 -16.088 1.00 94.69 225 SER A N 1
ATOM 1790 C CA . SER A 1 225 ? 14.791 11.911 -16.182 1.00 94.69 225 SER A CA 1
ATOM 1791 C C . SER A 1 225 ? 15.455 11.609 -17.520 1.00 94.69 225 SER A C 1
ATOM 1793 O O . SER A 1 225 ? 15.438 10.475 -17.995 1.00 94.69 225 SER A O 1
ATOM 1795 N N . GLU A 1 226 ? 16.120 12.612 -18.093 1.00 97.12 226 GLU A N 1
ATOM 1796 C CA . GLU A 1 226 ? 16.879 12.451 -19.336 1.00 97.12 226 GLU A CA 1
ATOM 1797 C C . GLU A 1 226 ? 17.898 11.307 -19.234 1.00 97.12 226 GLU A C 1
ATOM 1799 O O . GLU A 1 226 ? 18.002 10.484 -20.137 1.00 97.12 226 GLU A O 1
ATOM 1804 N N . ALA A 1 227 ? 18.600 11.199 -18.102 1.00 96.88 227 ALA A N 1
ATOM 1805 C CA . ALA A 1 227 ? 19.612 10.170 -17.889 1.00 96.88 227 ALA A CA 1
ATOM 1806 C C . ALA A 1 227 ? 19.049 8.739 -17.952 1.00 96.88 227 ALA A C 1
ATOM 1808 O O . ALA A 1 227 ? 19.720 7.845 -18.470 1.00 96.88 227 ALA A O 1
ATOM 1809 N N . PHE A 1 228 ? 17.842 8.513 -17.426 1.00 96.50 228 PHE A N 1
ATOM 1810 C CA . PHE A 1 228 ? 17.192 7.206 -17.502 1.00 96.50 228 PHE A CA 1
ATOM 1811 C C . PHE A 1 228 ? 16.615 6.952 -18.897 1.00 96.50 228 PHE A C 1
ATOM 1813 O O . PHE A 1 228 ? 16.898 5.911 -19.486 1.00 96.50 228 PHE A O 1
ATOM 1820 N N . CYS A 1 229 ? 15.893 7.921 -19.468 1.00 97.38 229 CYS A N 1
ATOM 1821 C CA . CYS A 1 229 ? 15.320 7.795 -20.808 1.00 97.38 229 CYS A CA 1
ATOM 1822 C C . CYS A 1 229 ? 16.396 7.534 -21.874 1.00 97.38 229 CYS A C 1
ATOM 1824 O O . CYS A 1 229 ? 16.221 6.660 -22.717 1.00 97.38 229 CYS A O 1
ATOM 1826 N N . LEU A 1 230 ? 17.531 8.243 -21.819 1.00 97.94 230 LEU A N 1
ATOM 1827 C CA . LEU A 1 230 ? 18.653 8.031 -22.738 1.00 97.94 230 LEU A CA 1
ATOM 1828 C C . LEU A 1 230 ? 19.316 6.667 -22.553 1.00 97.94 230 LEU A C 1
ATOM 1830 O O . LEU A 1 230 ? 19.789 6.101 -23.532 1.00 97.94 230 LEU A O 1
ATOM 1834 N N . TYR A 1 231 ? 19.385 6.156 -21.323 1.00 98.12 231 TYR A N 1
ATOM 1835 C CA . TYR A 1 231 ? 19.904 4.815 -21.067 1.00 98.12 231 TYR A CA 1
ATOM 1836 C C . TYR A 1 231 ? 19.016 3.756 -21.724 1.00 98.12 231 TYR A C 1
ATOM 1838 O O . TYR A 1 231 ? 19.526 2.954 -22.495 1.00 98.12 231 TYR A O 1
ATOM 1846 N N . VAL A 1 232 ? 17.698 3.811 -21.496 1.00 97.81 232 VAL A N 1
ATOM 1847 C CA . VAL A 1 232 ? 16.757 2.866 -22.117 1.00 97.81 232 VAL A CA 1
ATOM 1848 C C . VAL A 1 232 ? 16.812 2.978 -23.638 1.00 97.81 232 VAL A C 1
ATOM 1850 O O . VAL A 1 232 ? 16.991 1.978 -24.315 1.00 97.81 232 VAL A O 1
ATOM 1853 N N . PHE A 1 233 ? 16.769 4.196 -24.181 1.00 97.12 233 PHE A N 1
ATOM 1854 C CA . PHE A 1 233 ? 16.803 4.412 -25.627 1.00 97.12 233 PHE A CA 1
ATOM 1855 C C . PHE A 1 233 ? 18.080 3.882 -26.302 1.00 97.12 233 PHE A C 1
ATOM 1857 O O . PHE A 1 233 ? 18.020 3.406 -27.432 1.00 97.12 233 PHE A O 1
ATOM 1864 N N . LYS A 1 234 ? 19.241 3.993 -25.640 1.00 97.75 234 LYS A N 1
ATOM 1865 C CA . LYS A 1 234 ? 20.531 3.567 -26.205 1.00 97.75 234 LYS A CA 1
ATOM 1866 C C . LYS A 1 234 ? 20.786 2.075 -26.050 1.00 97.75 234 LYS A C 1
ATOM 1868 O O . LYS A 1 234 ? 21.217 1.448 -27.009 1.00 97.75 234 LYS A O 1
ATOM 1873 N N . GLU A 1 235 ? 20.566 1.542 -24.852 1.00 97.88 235 GLU A N 1
ATOM 1874 C CA . GLU A 1 235 ? 20.910 0.153 -24.529 1.00 97.88 235 GLU A CA 1
ATOM 1875 C C . GLU A 1 235 ? 19.790 -0.819 -24.928 1.00 97.88 235 GLU A C 1
ATOM 1877 O O . GLU A 1 235 ? 20.061 -1.974 -25.238 1.00 97.88 235 GLU A O 1
ATOM 1882 N N . TYR A 1 236 ? 18.541 -0.342 -24.973 1.00 97.31 236 TYR A N 1
ATOM 1883 C CA . TYR A 1 236 ? 17.349 -1.151 -25.225 1.00 97.31 236 TYR A CA 1
ATOM 1884 C C . TYR A 1 236 ? 16.406 -0.474 -26.241 1.00 97.31 236 TYR A C 1
ATOM 1886 O O . TYR A 1 236 ? 15.295 -0.061 -25.899 1.00 97.31 236 TYR A O 1
ATOM 1894 N N . PRO A 1 237 ? 16.815 -0.339 -27.517 1.00 96.50 237 PRO A N 1
ATOM 1895 C CA . PRO A 1 237 ? 16.086 0.454 -28.516 1.00 96.50 237 PRO A CA 1
ATOM 1896 C C . PRO A 1 237 ? 14.682 -0.078 -28.865 1.00 96.50 237 PRO A C 1
ATOM 1898 O O . PRO A 1 237 ? 13.877 0.653 -29.439 1.00 96.50 237 PRO A O 1
ATOM 1901 N N . TYR A 1 238 ? 14.373 -1.328 -28.513 1.00 96.25 238 TYR A N 1
ATOM 1902 C CA . TYR A 1 238 ? 13.050 -1.950 -28.655 1.00 96.25 238 TYR A CA 1
ATOM 1903 C C . TYR A 1 238 ? 12.116 -1.679 -27.463 1.00 96.25 238 TYR A C 1
ATOM 1905 O O . TYR A 1 238 ? 10.974 -2.134 -27.469 1.00 96.25 238 TYR A O 1
ATOM 1913 N N . MET A 1 239 ? 12.569 -0.958 -26.432 1.00 97.44 239 MET A N 1
ATOM 1914 C CA . MET A 1 239 ? 11.742 -0.561 -25.293 1.00 97.44 239 MET A CA 1
ATOM 1915 C C . MET A 1 239 ? 11.197 0.857 -25.489 1.00 97.44 239 MET A C 1
ATOM 1917 O O . MET A 1 239 ? 11.940 1.837 -25.554 1.00 97.44 239 MET A O 1
ATOM 1921 N N . ILE A 1 240 ? 9.873 0.987 -25.514 1.00 97.44 240 ILE A N 1
ATOM 1922 C CA . ILE A 1 240 ? 9.169 2.268 -25.579 1.00 97.44 240 ILE A CA 1
ATOM 1923 C C . ILE A 1 240 ? 8.671 2.629 -24.182 1.00 97.44 240 ILE A C 1
ATOM 1925 O O . ILE A 1 240 ? 7.809 1.957 -23.617 1.00 97.44 240 ILE A O 1
ATOM 1929 N N . LEU A 1 241 ? 9.171 3.733 -23.629 1.00 96.94 241 LEU A N 1
ATOM 1930 C CA . LEU A 1 241 ? 8.678 4.265 -22.360 1.00 96.94 241 LEU A CA 1
ATOM 1931 C C . LEU A 1 241 ? 7.396 5.078 -22.576 1.00 96.94 241 LEU A C 1
ATOM 1933 O O . LEU A 1 241 ? 7.362 6.016 -23.370 1.00 96.94 241 LEU A O 1
ATOM 1937 N N . CYS A 1 242 ? 6.354 4.747 -21.821 1.00 96.44 242 CYS A N 1
ATOM 1938 C CA . CYS A 1 242 ? 5.103 5.490 -21.746 1.00 96.44 242 CYS A CA 1
ATOM 1939 C C . CYS A 1 242 ? 4.838 5.885 -20.290 1.00 96.44 242 CYS A C 1
ATOM 1941 O O . CYS A 1 242 ? 5.046 5.087 -19.377 1.00 96.44 242 CYS A O 1
ATOM 1943 N N . PHE A 1 243 ? 4.354 7.107 -20.062 1.00 95.06 243 PHE A N 1
ATOM 1944 C CA . PHE A 1 243 ? 4.170 7.634 -18.709 1.00 95.06 243 PHE A CA 1
ATOM 1945 C C . PHE A 1 243 ? 2.701 7.877 -18.381 1.00 95.06 243 PHE A C 1
ATOM 1947 O O . PHE A 1 243 ? 1.970 8.502 -19.151 1.00 95.06 243 PHE A O 1
ATOM 1954 N N . VAL A 1 244 ? 2.285 7.434 -17.198 1.00 93.06 244 VAL A N 1
ATOM 1955 C CA . VAL A 1 244 ? 0.979 7.757 -16.627 1.00 93.06 244 VAL A CA 1
ATOM 1956 C C . VAL A 1 244 ? 0.947 9.254 -16.305 1.00 93.06 244 VAL A C 1
ATOM 1958 O O . VAL A 1 244 ? 1.860 9.742 -15.629 1.00 93.06 244 VAL A O 1
ATOM 1961 N N . PRO A 1 245 ? -0.100 9.996 -16.710 1.00 91.88 245 PRO A N 1
ATOM 1962 C CA . PRO A 1 245 ? -0.234 11.401 -16.355 1.00 91.88 245 PRO A CA 1
ATOM 1963 C C . PRO A 1 245 ? -0.157 11.633 -14.841 1.00 91.88 245 PRO A C 1
ATOM 1965 O O . PRO A 1 245 ? -0.675 10.849 -14.038 1.00 91.88 245 PRO A O 1
ATOM 1968 N N . THR A 1 246 ? 0.467 12.740 -14.443 1.00 88.25 246 THR A N 1
ATOM 1969 C CA . THR A 1 246 ? 0.666 13.089 -13.033 1.00 88.25 246 THR A CA 1
ATOM 1970 C C . THR A 1 246 ? -0.653 13.079 -12.259 1.00 88.25 246 THR A C 1
ATOM 1972 O O . THR A 1 246 ? -1.655 13.643 -12.694 1.00 88.25 246 THR A O 1
ATOM 1975 N N . GLY A 1 247 ? -0.656 12.430 -11.091 1.00 86.56 247 GLY A N 1
ATOM 1976 C CA . GLY A 1 247 ? -1.841 12.313 -10.235 1.00 86.56 247 GLY A CA 1
ATOM 1977 C C . GLY A 1 247 ? -2.875 11.285 -10.702 1.00 86.56 247 GLY A C 1
ATOM 1978 O O . GLY A 1 247 ? -3.894 11.123 -10.035 1.00 86.56 247 GLY A O 1
ATOM 1979 N N . CYS A 1 248 ? -2.616 10.564 -11.797 1.00 90.62 248 CYS A N 1
ATOM 1980 C CA . CYS A 1 248 ? -3.552 9.590 -12.353 1.00 90.62 248 CYS A CA 1
ATOM 1981 C C . CYS A 1 248 ? -3.130 8.127 -12.151 1.00 90.62 248 CYS A C 1
ATOM 1983 O O . CYS A 1 248 ? -3.759 7.237 -12.715 1.00 90.62 248 CYS A O 1
ATOM 1985 N N . THR A 1 249 ? -2.109 7.850 -11.334 1.00 87.44 249 THR A N 1
ATOM 1986 C CA . THR A 1 249 ? -1.604 6.493 -11.055 1.00 87.44 249 THR A CA 1
ATOM 1987 C C . THR A 1 249 ? -2.724 5.528 -10.650 1.00 87.44 249 THR A C 1
ATOM 1989 O O . THR A 1 249 ? -2.947 4.524 -11.315 1.00 87.44 249 THR A O 1
ATOM 1992 N N . GLY A 1 250 ? -3.541 5.899 -9.658 1.00 84.88 250 GLY A N 1
ATOM 1993 C CA . GLY A 1 250 ? -4.668 5.077 -9.195 1.00 84.88 250 GLY A CA 1
ATOM 1994 C C . GLY A 1 250 ? -5.891 5.035 -10.124 1.00 84.88 250 GLY A C 1
ATOM 1995 O O . GLY A 1 250 ? -6.912 4.480 -9.729 1.00 84.88 250 GLY A O 1
ATOM 1996 N N . ILE A 1 251 ? -5.825 5.658 -11.306 1.00 87.69 251 ILE A N 1
ATOM 1997 C CA . ILE A 1 251 ? -6.928 5.737 -12.284 1.00 87.69 251 ILE A CA 1
ATOM 1998 C C . ILE A 1 251 ? -6.535 5.119 -13.625 1.00 87.69 251 ILE A C 1
ATOM 2000 O O . ILE A 1 251 ? -7.371 4.491 -14.268 1.00 87.69 251 ILE A O 1
ATOM 2004 N N . PHE A 1 252 ? -5.275 5.265 -14.041 1.00 88.31 252 PHE A N 1
ATOM 2005 C CA . PHE A 1 252 ? -4.808 4.795 -15.343 1.00 88.31 252 PHE A CA 1
ATOM 2006 C C . PHE A 1 252 ? -3.672 3.778 -15.290 1.00 88.31 252 PHE A C 1
ATOM 2008 O O . PHE A 1 252 ? -3.430 3.162 -16.320 1.00 88.31 252 PHE A O 1
ATOM 2015 N N . GLN A 1 253 ? -2.975 3.565 -14.166 1.00 90.31 253 GLN A N 1
ATOM 2016 C CA . GLN A 1 253 ? -1.896 2.573 -14.128 1.00 90.31 253 GLN A CA 1
ATOM 2017 C C . GLN A 1 253 ? -2.468 1.159 -13.897 1.00 90.31 253 GLN A C 1
ATOM 2019 O O . GLN A 1 253 ? -2.999 0.892 -12.813 1.00 90.31 253 GLN A O 1
ATOM 2024 N N . PRO A 1 254 ? -2.323 0.217 -14.853 1.00 90.81 254 PRO A N 1
ATOM 2025 C CA . PRO A 1 254 ? -2.900 -1.122 -14.734 1.00 90.81 254 PRO A CA 1
ATOM 2026 C C . PRO A 1 254 ? -2.370 -1.898 -13.529 1.00 90.81 254 PRO A C 1
ATOM 2028 O O . PRO A 1 254 ? -3.142 -2.556 -12.837 1.00 90.81 254 PRO A O 1
ATOM 2031 N N . ALA A 1 255 ? -1.073 -1.771 -13.230 1.00 89.62 255 ALA A N 1
ATOM 2032 C CA . ALA A 1 255 ? -0.466 -2.407 -12.064 1.00 89.62 255 ALA A CA 1
ATOM 2033 C C . ALA A 1 255 ? -1.127 -1.951 -10.754 1.00 89.62 255 ALA A C 1
ATOM 2035 O O . ALA A 1 255 ? -1.370 -2.765 -9.864 1.00 89.62 255 ALA A O 1
ATOM 2036 N N . ASP A 1 256 ? -1.460 -0.662 -10.649 1.00 87.69 256 ASP A N 1
ATOM 2037 C CA . ASP A 1 256 ? -1.965 -0.072 -9.414 1.00 87.69 256 ASP A CA 1
ATOM 2038 C C . ASP A 1 256 ? -3.458 -0.348 -9.184 1.00 87.69 256 ASP A C 1
ATOM 2040 O O . ASP A 1 256 ? -3.874 -0.587 -8.049 1.00 87.69 256 ASP A O 1
ATOM 2044 N N . ILE A 1 257 ? -4.247 -0.380 -10.261 1.00 87.69 257 ILE A N 1
ATOM 2045 C CA . ILE A 1 257 ? -5.693 -0.669 -10.237 1.00 87.69 257 ILE A CA 1
ATOM 2046 C C . ILE A 1 257 ? -5.969 -2.175 -10.206 1.00 87.69 257 ILE A C 1
ATOM 2048 O O . ILE A 1 257 ? -6.959 -2.612 -9.621 1.00 87.69 257 ILE A O 1
ATOM 2052 N N . GLY A 1 258 ? -5.106 -2.962 -10.847 1.00 89.56 258 GLY A N 1
ATOM 2053 C CA . GLY A 1 258 ? -5.199 -4.413 -10.926 1.00 89.56 258 GLY A CA 1
ATOM 2054 C C . GLY A 1 258 ? -4.432 -5.085 -9.794 1.00 89.56 258 GLY A C 1
ATOM 2055 O O . GLY A 1 258 ? -4.903 -5.149 -8.656 1.00 89.56 258 GLY A O 1
ATOM 2056 N N . LEU A 1 259 ? -3.243 -5.598 -10.121 1.00 88.00 259 LEU A N 1
ATOM 2057 C CA . LEU A 1 259 ? -2.452 -6.484 -9.262 1.00 88.00 259 LEU A CA 1
ATOM 2058 C C . LEU A 1 259 ? -2.231 -5.911 -7.854 1.00 88.00 259 LEU A C 1
ATOM 2060 O O . LEU A 1 259 ? -2.565 -6.552 -6.855 1.00 88.00 259 LEU A O 1
ATOM 2064 N N . ASN A 1 260 ? -1.739 -4.674 -7.760 1.00 89.75 260 ASN A N 1
ATOM 2065 C CA . ASN A 1 260 ? -1.444 -4.055 -6.472 1.00 89.75 260 ASN A CA 1
ATOM 2066 C C . ASN A 1 260 ? -2.707 -3.852 -5.640 1.00 89.75 260 ASN A C 1
ATOM 2068 O O . ASN A 1 260 ? -2.643 -3.966 -4.419 1.00 89.75 260 ASN A O 1
ATOM 2072 N N . HIS A 1 261 ? -3.845 -3.528 -6.255 1.00 86.69 261 HIS A N 1
ATOM 2073 C CA . HIS A 1 261 ? -5.087 -3.321 -5.518 1.00 86.69 261 HIS A CA 1
ATOM 2074 C C . HIS A 1 261 ? -5.550 -4.615 -4.841 1.00 86.69 261 HIS A C 1
ATOM 2076 O O . HIS A 1 261 ? -5.886 -4.590 -3.655 1.00 86.69 261 HIS A O 1
ATOM 2082 N N . VAL A 1 262 ? -5.497 -5.745 -5.553 1.00 89.31 262 VAL A N 1
ATOM 2083 C CA . VAL A 1 262 ? -5.849 -7.066 -5.007 1.00 89.31 262 VAL A CA 1
ATOM 2084 C C . VAL A 1 262 ? -4.908 -7.447 -3.866 1.00 89.31 262 VAL A C 1
ATOM 2086 O O . VAL A 1 262 ? -5.374 -7.776 -2.775 1.00 89.31 262 VAL A O 1
ATOM 2089 N N . ILE A 1 263 ? -3.595 -7.318 -4.070 1.00 88.50 263 ILE A N 1
ATOM 2090 C CA . ILE A 1 263 ? -2.591 -7.642 -3.047 1.00 88.50 263 ILE A CA 1
ATOM 2091 C C . ILE A 1 263 ? -2.759 -6.744 -1.815 1.00 88.50 263 ILE A C 1
ATOM 2093 O O . ILE A 1 263 ? -2.862 -7.237 -0.692 1.00 88.50 263 ILE A O 1
ATOM 2097 N N . LYS A 1 264 ? -2.864 -5.420 -2.000 1.00 85.88 264 LYS A N 1
ATOM 2098 C CA . LYS A 1 264 ? -3.088 -4.458 -0.905 1.00 85.88 264 LYS A CA 1
ATOM 2099 C C . LYS A 1 264 ? -4.380 -4.775 -0.147 1.00 85.88 264 LYS A C 1
ATOM 2101 O O . LYS A 1 264 ? -4.423 -4.626 1.075 1.00 85.88 264 LYS A O 1
ATOM 2106 N N . HIS A 1 265 ? -5.427 -5.210 -0.849 1.00 85.50 265 HIS A N 1
ATOM 2107 C CA . HIS A 1 265 ? -6.680 -5.620 -0.227 1.00 85.50 265 HIS A CA 1
ATOM 2108 C C . HIS A 1 265 ? -6.501 -6.864 0.645 1.00 85.50 265 HIS A C 1
ATOM 2110 O O . HIS A 1 265 ? -6.909 -6.845 1.805 1.00 85.50 265 HIS A O 1
ATOM 2116 N N . GLN A 1 266 ? -5.845 -7.901 0.121 1.00 87.12 266 GLN A N 1
ATOM 2117 C CA . GLN A 1 266 ? -5.557 -9.137 0.849 1.00 87.12 266 GLN A CA 1
ATOM 2118 C C . GLN A 1 266 ? -4.700 -8.883 2.088 1.00 87.12 266 GLN A C 1
ATOM 2120 O O . GLN A 1 266 ? -5.070 -9.301 3.183 1.00 87.12 266 GLN A O 1
ATOM 2125 N N . ILE A 1 267 ? -3.617 -8.111 1.958 1.00 85.88 267 ILE A N 1
ATOM 2126 C CA . ILE A 1 267 ? -2.764 -7.724 3.093 1.00 85.88 267 ILE A CA 1
ATOM 2127 C C . ILE A 1 267 ? -3.596 -7.030 4.176 1.00 85.88 267 ILE A C 1
ATOM 2129 O O . ILE A 1 267 ? -3.463 -7.329 5.361 1.00 85.88 267 ILE A O 1
ATOM 2133 N N . LYS A 1 268 ? -4.496 -6.124 3.781 1.00 82.31 268 LYS A N 1
ATOM 2134 C CA . LYS A 1 268 ? -5.370 -5.415 4.721 1.00 82.31 268 LYS A CA 1
ATOM 2135 C C . LYS A 1 268 ? -6.373 -6.345 5.414 1.00 82.31 268 LYS A C 1
ATOM 2137 O O . LYS A 1 268 ? -6.662 -6.138 6.595 1.00 82.31 268 LYS A O 1
ATOM 2142 N N . GLN A 1 269 ? -6.912 -7.341 4.709 1.00 83.50 269 GLN A N 1
ATOM 2143 C CA . GLN A 1 269 ? -7.789 -8.357 5.300 1.00 83.50 269 GLN A CA 1
ATOM 2144 C C . GLN A 1 269 ? -7.035 -9.189 6.339 1.00 83.50 269 GLN A C 1
ATOM 2146 O O . GLN A 1 269 ? -7.434 -9.186 7.500 1.00 83.50 269 GLN A O 1
ATOM 2151 N N . HIS A 1 270 ? -5.887 -9.759 5.968 1.00 84.06 270 HIS A N 1
ATOM 2152 C CA . HIS A 1 270 ? -5.050 -10.558 6.868 1.00 84.06 270 HIS A CA 1
ATOM 2153 C C . HIS A 1 270 ? -4.594 -9.756 8.090 1.00 84.06 270 HIS A C 1
ATOM 2155 O O . HIS A 1 270 ? -4.634 -10.242 9.217 1.00 84.06 270 HIS A O 1
ATOM 2161 N N . GLN A 1 271 ? -4.219 -8.486 7.899 1.00 83.50 271 GLN A N 1
ATOM 2162 C CA . GLN A 1 271 ? -3.899 -7.596 9.012 1.00 83.50 271 GLN A CA 1
ATOM 2163 C C . GLN A 1 271 ? -5.097 -7.418 9.955 1.00 83.50 271 GLN A C 1
ATOM 2165 O O . GLN A 1 271 ? -4.930 -7.401 11.173 1.00 83.50 271 GLN A O 1
ATOM 2170 N N . THR A 1 272 ? -6.303 -7.267 9.405 1.00 81.38 272 THR A N 1
ATOM 2171 C CA . THR A 1 272 ? -7.523 -7.127 10.207 1.00 81.38 272 THR A CA 1
ATOM 2172 C C . THR A 1 272 ? -7.813 -8.411 10.978 1.00 81.38 272 THR A C 1
ATOM 2174 O O . THR A 1 272 ? -8.071 -8.338 12.174 1.00 81.38 272 THR A O 1
ATOM 2177 N N . GLU A 1 273 ? -7.728 -9.571 10.330 1.00 84.94 273 GLU A N 1
ATOM 2178 C CA . GLU A 1 273 ? -7.944 -10.885 10.946 1.00 84.94 273 GLU A CA 1
ATOM 2179 C C . GLU A 1 273 ? -6.952 -11.155 12.075 1.00 84.94 273 GLU A C 1
ATOM 2181 O O . GLU A 1 273 ? -7.364 -11.510 13.177 1.00 84.94 273 GLU A O 1
ATOM 2186 N N . TYR A 1 274 ? -5.665 -10.888 11.845 1.00 85.62 274 TYR A N 1
ATOM 2187 C CA . TYR A 1 274 ? -4.629 -10.986 12.871 1.00 85.62 274 TYR A CA 1
ATOM 2188 C C . TYR A 1 274 ? -4.953 -10.119 14.095 1.00 85.62 274 TYR A C 1
ATOM 2190 O O . TYR A 1 274 ? -4.854 -10.578 15.234 1.00 85.62 274 TYR A O 1
ATOM 2198 N N . LEU A 1 275 ? -5.381 -8.871 13.879 1.00 82.25 275 LEU A N 1
ATOM 2199 C CA . LEU A 1 275 ? -5.765 -7.974 14.970 1.00 82.25 275 LEU A CA 1
ATOM 2200 C C . LEU A 1 275 ? -7.025 -8.457 15.697 1.00 82.25 275 LEU A C 1
ATOM 2202 O O . LEU A 1 275 ? -7.088 -8.356 16.919 1.00 82.25 275 LEU A O 1
ATOM 2206 N N . VAL A 1 276 ? -8.017 -8.982 14.973 1.00 82.81 276 VAL A N 1
ATOM 2207 C CA . VAL A 1 276 ? -9.227 -9.565 15.573 1.00 82.81 276 VAL A CA 1
ATOM 2208 C C . VAL A 1 276 ? -8.863 -10.769 16.437 1.00 82.81 276 VAL A C 1
ATOM 2210 O O . VAL A 1 276 ? -9.264 -10.801 17.596 1.00 82.81 276 VAL A O 1
ATOM 2213 N N . ALA A 1 277 ? -8.067 -11.708 15.922 1.00 83.50 277 ALA A N 1
ATOM 2214 C CA . ALA A 1 277 ? -7.618 -12.885 16.663 1.00 83.50 277 ALA A CA 1
ATOM 2215 C C . ALA A 1 277 ? -6.834 -12.491 17.923 1.00 83.50 277 ALA A C 1
ATOM 2217 O O . ALA A 1 277 ? -7.158 -12.940 19.020 1.00 83.50 277 ALA A O 1
ATOM 2218 N N . THR A 1 278 ? -5.893 -11.552 17.785 1.00 82.69 278 THR A N 1
ATOM 2219 C CA . THR A 1 278 ? -5.120 -11.010 18.914 1.00 82.69 278 THR A CA 1
ATOM 2220 C C . THR A 1 278 ? -6.041 -10.408 19.981 1.00 82.69 278 THR A C 1
ATOM 2222 O O . THR A 1 278 ? -5.859 -10.647 21.174 1.00 82.69 278 THR A O 1
ATOM 2225 N N . HIS A 1 279 ? -7.061 -9.642 19.578 1.00 79.25 279 HIS A N 1
ATOM 2226 C CA . HIS A 1 279 ? -8.039 -9.093 20.519 1.00 79.25 279 HIS A CA 1
ATOM 2227 C C . HIS A 1 279 ? -8.886 -10.172 21.179 1.00 79.25 279 HIS A C 1
ATOM 2229 O O . HIS A 1 279 ? -9.121 -10.096 22.380 1.00 79.25 279 HIS A O 1
ATOM 2235 N N . GLN A 1 280 ? -9.320 -11.176 20.424 1.00 82.06 280 GLN A N 1
ATOM 2236 C CA . GLN A 1 280 ? -10.098 -12.290 20.944 1.00 82.06 280 GLN A CA 1
ATOM 2237 C C . GLN A 1 280 ? -9.325 -13.040 22.039 1.00 82.06 280 GLN A C 1
ATOM 2239 O O . GLN A 1 280 ? -9.859 -13.286 23.117 1.00 82.06 280 GLN A O 1
ATOM 2244 N N . GLU A 1 281 ? -8.050 -13.353 21.792 1.00 83.38 281 GLU A N 1
ATOM 2245 C CA . GLU A 1 281 ? -7.160 -14.010 22.757 1.00 83.38 281 GLU A CA 1
ATOM 2246 C C . GLU A 1 281 ? -6.956 -13.163 24.018 1.00 83.38 281 GLU A C 1
ATOM 2248 O O . GLU A 1 281 ? -7.040 -13.668 25.140 1.00 83.38 281 GLU A O 1
ATOM 2253 N N . GLN A 1 282 ? -6.743 -11.856 23.857 1.00 78.44 282 GLN A N 1
ATOM 2254 C CA . GLN A 1 282 ? -6.595 -10.932 24.983 1.00 78.44 282 GLN A CA 1
ATOM 2255 C C . GLN A 1 282 ? -7.880 -10.819 25.815 1.00 78.44 282 GLN A C 1
ATOM 2257 O O . GLN A 1 282 ? -7.817 -10.783 27.042 1.00 78.44 282 GLN A O 1
ATOM 2262 N N . ILE A 1 283 ? -9.048 -10.808 25.166 1.00 76.38 283 ILE A N 1
ATOM 2263 C CA . ILE A 1 283 ? -10.345 -10.794 25.853 1.00 76.38 283 ILE A CA 1
ATOM 2264 C C . ILE A 1 283 ? -10.556 -12.106 26.616 1.00 76.38 283 ILE A C 1
ATOM 2266 O O . ILE A 1 283 ? -10.900 -12.080 27.796 1.00 76.38 283 ILE A O 1
ATOM 2270 N N . ASN A 1 284 ? -10.301 -13.246 25.972 1.00 81.38 284 ASN A N 1
ATOM 2271 C CA . ASN A 1 284 ? -10.494 -14.568 26.569 1.00 81.38 284 ASN A CA 1
ATOM 2272 C C . ASN A 1 284 ? -9.525 -14.849 27.728 1.00 81.38 284 ASN A C 1
ATOM 2274 O O . ASN A 1 284 ? -9.872 -15.574 28.656 1.00 81.38 284 ASN A O 1
ATOM 2278 N N . SER A 1 285 ? -8.325 -14.264 27.698 1.00 80.94 285 SER A N 1
ATOM 2279 C CA . SER A 1 285 ? -7.341 -14.354 28.788 1.00 80.94 285 SER A CA 1
ATOM 2280 C C . SER A 1 285 ? -7.636 -13.417 29.968 1.00 80.94 285 SER A C 1
ATOM 2282 O O . SER A 1 285 ? -6.904 -13.432 30.956 1.00 80.94 285 SER A O 1
ATOM 2284 N N . GLY A 1 286 ? -8.712 -12.624 29.898 1.00 76.12 286 GLY A N 1
ATOM 2285 C CA . GLY A 1 286 ? -9.136 -11.731 30.976 1.00 76.12 286 GLY A CA 1
ATOM 2286 C C . GLY A 1 286 ? -8.243 -10.503 31.156 1.00 76.12 286 GLY A C 1
ATOM 2287 O O . GLY A 1 286 ? -8.311 -9.855 32.201 1.00 76.12 286 GLY A O 1
ATOM 2288 N N . LEU A 1 287 ? -7.408 -10.170 30.163 1.00 71.44 287 LEU A N 1
ATOM 2289 C CA . LEU A 1 287 ? -6.600 -8.956 30.209 1.00 71.44 287 LEU A CA 1
ATOM 2290 C C . LEU A 1 287 ? -7.514 -7.731 30.217 1.00 71.44 287 LEU A C 1
ATOM 2292 O O . LEU A 1 287 ? -8.436 -7.604 29.403 1.00 71.44 287 LEU A O 1
ATOM 2296 N N . THR A 1 288 ? -7.237 -6.801 31.130 1.00 66.25 288 THR A N 1
ATOM 2297 C CA . THR A 1 288 ? -7.955 -5.529 31.141 1.00 66.25 288 THR A CA 1
ATOM 2298 C C . THR A 1 288 ? -7.575 -4.724 29.903 1.00 66.25 288 THR A C 1
ATOM 2300 O O . THR A 1 288 ? -6.494 -4.860 29.327 1.00 66.25 288 THR A O 1
ATOM 2303 N N . THR A 1 289 ? -8.465 -3.842 29.470 1.00 59.34 289 THR A N 1
ATOM 2304 C CA . THR A 1 289 ? -8.274 -3.004 28.278 1.00 59.34 289 THR A CA 1
ATOM 2305 C C . THR A 1 289 ? -7.040 -2.108 28.344 1.00 59.34 289 THR A C 1
ATOM 2307 O O . THR A 1 289 ? -6.482 -1.746 27.312 1.00 59.34 289 THR A O 1
ATOM 2310 N N . GLU A 1 290 ? -6.573 -1.799 29.552 1.00 57.97 290 GLU A N 1
ATOM 2311 C CA . GLU A 1 290 ? -5.347 -1.042 29.812 1.00 57.97 290 GLU A CA 1
ATOM 2312 C C . GLU A 1 290 ? -4.076 -1.884 29.610 1.00 57.97 290 GLU A C 1
ATOM 2314 O O . GLU A 1 290 ? -3.012 -1.342 29.309 1.00 57.97 290 GLU A O 1
ATOM 2319 N N . GLN A 1 291 ? -4.184 -3.208 29.751 1.00 63.34 291 GLN A N 1
ATOM 2320 C CA . GLN A 1 291 ? -3.092 -4.171 29.580 1.00 63.34 291 GLN A CA 1
ATOM 2321 C C . GLN A 1 291 ? -2.915 -4.614 28.122 1.00 63.34 291 GLN A C 1
ATOM 2323 O O . GLN A 1 291 ? -1.884 -5.197 27.780 1.00 63.34 291 GLN A O 1
ATOM 2328 N N . VAL A 1 292 ? -3.884 -4.303 27.255 1.00 60.16 292 VAL A N 1
ATOM 2329 C CA . VAL A 1 292 ? -3.811 -4.554 25.813 1.00 60.16 292 VAL A CA 1
ATOM 2330 C C . VAL A 1 292 ? -2.693 -3.705 25.205 1.00 60.16 292 VAL A C 1
ATOM 2332 O O . VAL A 1 292 ? -2.845 -2.511 24.941 1.00 60.16 292 VAL A O 1
ATOM 2335 N N . LYS A 1 293 ? -1.539 -4.333 24.972 1.00 60.50 293 LYS A N 1
ATOM 2336 C CA . LYS A 1 293 ? -0.424 -3.742 24.230 1.00 60.50 293 LYS A CA 1
ATOM 2337 C C . LYS A 1 293 ? -0.453 -4.245 22.795 1.00 60.50 293 LYS A C 1
ATOM 2339 O O . LYS A 1 293 ? -0.408 -5.446 22.544 1.00 60.50 293 LYS A O 1
ATOM 2344 N N . PHE A 1 294 ? -0.477 -3.310 21.851 1.00 58.69 294 PHE A N 1
ATOM 2345 C CA . PHE A 1 294 ? -0.170 -3.614 20.460 1.00 58.69 294 PHE A CA 1
ATOM 2346 C C . PHE A 1 294 ? 1.342 -3.734 20.339 1.00 58.69 294 PHE A C 1
ATOM 2348 O O . PHE A 1 294 ? 2.061 -2.745 20.488 1.00 58.69 294 PHE A O 1
ATOM 2355 N N . THR A 1 295 ? 1.828 -4.938 20.071 1.00 52.16 295 THR A N 1
ATOM 2356 C CA . THR A 1 295 ? 3.196 -5.098 19.596 1.00 52.16 295 THR A CA 1
ATOM 2357 C C . THR A 1 295 ? 3.268 -4.443 18.214 1.00 52.16 295 THR A C 1
ATOM 2359 O O . THR A 1 295 ? 2.621 -4.876 17.267 1.00 52.16 295 THR A O 1
ATOM 2362 N N . THR A 1 296 ? 3.988 -3.322 18.122 1.00 45.94 296 THR A N 1
ATOM 2363 C CA . THR A 1 296 ? 4.332 -2.670 16.844 1.00 45.94 296 THR A CA 1
ATOM 2364 C C . THR A 1 296 ? 5.481 -3.381 16.134 1.00 45.94 296 THR A C 1
ATOM 2366 O O . THR A 1 296 ? 5.834 -3.025 15.014 1.00 45.94 296 THR A O 1
ATOM 2369 N N . SER A 1 297 ? 6.091 -4.349 16.810 1.00 40.66 297 SER A N 1
ATOM 2370 C CA . SER A 1 297 ? 7.060 -5.286 16.262 1.00 40.66 297 SER A CA 1
ATOM 2371 C C . SER A 1 297 ? 6.332 -6.335 15.420 1.00 40.66 297 SER A C 1
ATOM 2373 O O . SER A 1 297 ? 5.189 -6.685 15.704 1.00 40.66 297 SER A O 1
ATOM 2375 N N . LEU A 1 298 ? 6.979 -6.868 14.390 1.00 41.59 298 LEU A N 1
ATOM 2376 C CA . LEU A 1 298 ? 6.493 -8.106 13.785 1.00 41.59 298 LEU A CA 1
ATOM 2377 C C . LEU A 1 298 ? 6.592 -9.217 14.851 1.00 41.59 298 LEU A C 1
ATOM 2379 O O . LEU A 1 298 ? 7.578 -9.228 15.595 1.00 41.59 298 LEU A O 1
ATOM 2383 N N . PRO A 1 299 ? 5.578 -10.088 15.009 1.00 44.00 299 PRO A N 1
ATOM 2384 C CA . PRO A 1 299 ? 5.686 -11.224 15.918 1.00 44.00 299 PRO A CA 1
ATOM 2385 C C . PRO A 1 299 ? 6.863 -12.107 15.491 1.00 44.00 299 PRO A C 1
ATOM 2387 O O . PRO A 1 299 ? 7.134 -12.226 14.296 1.00 44.00 299 PRO A O 1
ATOM 2390 N N . ASP A 1 300 ? 7.538 -12.739 16.455 1.00 44.31 300 ASP A N 1
ATOM 2391 C CA . ASP A 1 300 ? 8.533 -13.769 16.151 1.00 44.31 300 ASP A CA 1
ATOM 2392 C C . ASP A 1 300 ? 7.864 -14.825 15.257 1.00 44.31 300 ASP A C 1
ATOM 2394 O O . ASP A 1 300 ? 6.831 -15.401 15.615 1.00 44.31 300 ASP A O 1
ATOM 2398 N N . HIS A 1 301 ? 8.418 -15.000 14.055 1.00 46.28 301 HIS A N 1
ATOM 2399 C CA . HIS A 1 301 ? 7.758 -15.464 12.824 1.00 46.28 301 HIS A CA 1
ATOM 2400 C C . HIS A 1 301 ? 7.183 -16.892 12.830 1.00 46.28 301 HIS A C 1
ATOM 2402 O O . HIS A 1 301 ? 6.736 -17.382 11.798 1.00 46.28 301 HIS A O 1
ATOM 2408 N N . SER A 1 302 ? 7.102 -17.547 13.983 1.00 37.00 302 SER A N 1
ATOM 2409 C CA . SER A 1 302 ? 6.447 -18.848 14.153 1.00 37.00 302 SER A CA 1
ATOM 2410 C C . SER A 1 302 ? 4.952 -18.874 13.778 1.00 37.00 302 SER A C 1
ATOM 2412 O O . SER A 1 302 ? 4.397 -19.957 13.616 1.00 37.00 302 SER A O 1
ATOM 2414 N N . VAL A 1 303 ? 4.293 -17.715 13.608 1.00 37.41 303 VAL A N 1
ATOM 2415 C CA . VAL A 1 303 ? 2.821 -17.629 13.471 1.00 37.41 303 VAL A CA 1
ATOM 2416 C C . VAL A 1 303 ? 2.330 -17.191 12.077 1.00 37.41 303 VAL A C 1
ATOM 2418 O O . VAL A 1 303 ? 1.175 -17.439 11.745 1.00 37.41 303 VAL A O 1
ATOM 2421 N N . MET A 1 304 ? 3.167 -16.610 11.204 1.00 33.97 304 MET A N 1
ATOM 2422 C CA . MET A 1 30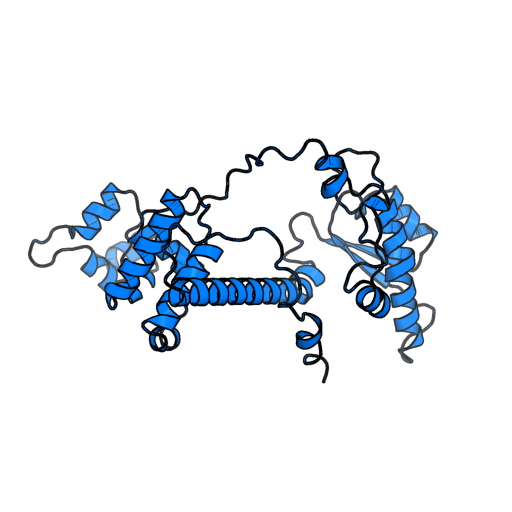4 ? 2.742 -16.224 9.842 1.00 33.97 304 MET A CA 1
ATOM 2423 C C . MET A 1 304 ? 3.445 -17.052 8.758 1.00 33.97 304 MET A C 1
ATOM 2425 O O . MET A 1 304 ? 4.458 -16.639 8.199 1.00 33.97 304 MET A O 1
ATOM 2429 N N . ASN A 1 305 ? 2.868 -18.207 8.418 1.00 35.31 305 ASN A N 1
ATOM 2430 C CA . ASN A 1 305 ? 3.236 -18.978 7.226 1.00 35.31 305 ASN A CA 1
ATOM 2431 C C . ASN A 1 305 ? 2.640 -18.328 5.963 1.00 35.31 305 ASN A C 1
ATOM 2433 O O . ASN A 1 305 ? 1.593 -18.748 5.474 1.00 35.31 305 ASN A O 1
ATOM 2437 N N . TRP A 1 306 ? 3.317 -17.311 5.425 1.00 36.19 306 TRP A N 1
ATOM 2438 C CA . TRP A 1 306 ? 2.956 -16.674 4.148 1.00 36.19 306 TRP A CA 1
ATOM 2439 C C . TRP A 1 306 ? 3.059 -17.630 2.945 1.00 36.19 306 TRP A C 1
ATOM 2441 O O . TRP A 1 306 ? 2.393 -17.422 1.936 1.00 36.19 306 TRP A O 1
ATOM 2451 N N . SER A 1 307 ? 3.836 -18.711 3.059 1.00 34.84 307 SER A N 1
ATOM 2452 C CA . SER A 1 307 ? 4.055 -19.681 1.978 1.00 34.84 307 SER A CA 1
ATOM 2453 C C . SER A 1 307 ? 2.838 -20.554 1.656 1.00 34.84 307 SER A C 1
ATOM 2455 O O . SER A 1 307 ? 2.758 -21.104 0.563 1.00 34.84 307 SER A O 1
ATOM 2457 N N . LYS A 1 308 ? 1.856 -20.677 2.562 1.00 35.19 308 LYS A N 1
ATOM 2458 C CA . LYS A 1 308 ? 0.696 -21.563 2.350 1.00 35.19 308 LYS A CA 1
ATOM 2459 C C . LYS A 1 308 ? -0.493 -20.909 1.641 1.00 35.19 308 LYS A C 1
ATOM 2461 O O . LYS A 1 308 ? -1.351 -21.639 1.160 1.00 35.19 308 LYS A O 1
ATOM 2466 N N . SER A 1 309 ? -0.571 -19.578 1.564 1.00 33.72 309 SER A N 1
ATOM 2467 C CA . SER A 1 309 ? -1.743 -18.884 0.997 1.00 33.72 309 SER A CA 1
ATOM 2468 C C . SER A 1 309 ? -1.609 -18.501 -0.481 1.00 33.72 309 SER A C 1
ATOM 2470 O O . SER A 1 309 ? -2.614 -18.181 -1.108 1.00 33.72 309 SER A O 1
ATOM 2472 N N . LEU A 1 310 ? -0.406 -18.567 -1.063 1.00 33.72 310 LEU A N 1
ATOM 2473 C CA . LEU A 1 310 ? -0.178 -18.281 -2.489 1.00 33.72 310 LEU A CA 1
ATOM 2474 C C . LEU A 1 310 ? -0.232 -19.530 -3.386 1.00 33.72 310 LEU A C 1
ATOM 2476 O O . LEU A 1 310 ? -0.364 -19.397 -4.598 1.00 33.72 310 LEU A O 1
ATOM 2480 N N . GLY A 1 311 ? -0.198 -20.733 -2.805 1.00 29.12 311 GLY A N 1
ATOM 2481 C CA . GLY A 1 311 ? -0.226 -22.002 -3.545 1.00 29.12 311 GLY A CA 1
ATOM 2482 C C . GLY A 1 311 ? -1.608 -22.466 -4.023 1.00 29.12 311 GLY A C 1
ATOM 2483 O O . GLY A 1 311 ? -1.693 -23.527 -4.623 1.00 29.12 311 GLY A O 1
ATOM 2484 N N . SER A 1 312 ? -2.687 -21.722 -3.757 1.00 29.97 312 SER A N 1
ATOM 2485 C CA . SER A 1 312 ? -4.062 -22.110 -4.129 1.00 29.97 312 SER A CA 1
ATOM 2486 C C . SER A 1 312 ? -4.717 -21.207 -5.181 1.00 29.97 312 SER A C 1
ATOM 2488 O O . SER A 1 312 ? -5.916 -21.321 -5.421 1.00 29.97 312 SER A O 1
ATOM 2490 N N . VAL A 1 313 ? -3.955 -20.295 -5.798 1.00 32.34 313 VAL A N 1
ATOM 2491 C CA . VAL A 1 313 ? -4.446 -19.391 -6.864 1.00 32.34 313 VAL A CA 1
ATOM 2492 C C . VAL A 1 313 ? -3.879 -19.769 -8.243 1.00 32.34 313 VAL A C 1
ATOM 2494 O O . VAL A 1 313 ? -4.159 -19.104 -9.236 1.00 32.34 313 VAL A O 1
ATOM 2497 N N . VAL A 1 314 ? -3.125 -20.867 -8.327 1.00 30.25 314 VAL A N 1
ATOM 2498 C CA . VAL A 1 314 ? -2.655 -21.449 -9.591 1.00 30.25 314 VAL A CA 1
ATOM 2499 C C . VAL A 1 314 ? -3.019 -22.933 -9.620 1.00 30.25 314 VAL A C 1
ATOM 2501 O O . VAL A 1 314 ? -2.157 -23.793 -9.497 1.00 30.25 314 VAL A O 1
ATOM 2504 N N . GLU A 1 315 ? -4.317 -23.206 -9.741 1.00 29.41 315 GLU A N 1
ATOM 2505 C CA . GLU A 1 315 ? -4.881 -24.402 -10.388 1.00 29.41 315 GLU A CA 1
ATOM 2506 C C . GLU A 1 315 ? -6.117 -23.988 -11.195 1.00 29.41 315 GLU A C 1
ATOM 2508 O O . GLU A 1 315 ? -6.926 -23.184 -10.670 1.00 29.41 315 GLU A O 1
#

Radius of gyration: 27.04 Å; chains: 1; bounding box: 71×48×64 Å

InterPro domains:
  IPR004875 DDE superfamily endonuclease domain [PF03184] (181-294)

Organism: NCBI:txid930991

Secondary structure (DSSP, 8-state):
-HHHHHHH-TTT-TT--HHHHHHHEETTTTEE-HHHHHHHHTT-----SSGGGGGGG-HHHHHHHHHHHHHHHHTT----HHHHHHHHHHHHHHH-TTHHHH----HHHHHHHIIIII----PPPP-------TTHIIIII---SGGGSPPTTSTTHHHHHHTT--------SSTT--S--HHHHHHHIIIIIHHHHHHHHHH-TT--TT--EEEEEE--TTTT-HHHHHHHHHH-TTEEEEEEPTT-HHHH-HHHHTHHHHHHHHHHHHHHHHHHHHHHHHHHTT--TTT-----SPPPGGG--GGGTSTTS--

Sequence (315 aa):
MVNRLKRDQPQLFPHLHKGTVAKWINTTERQWSQATLNNVKNGHTLSGSGQSGILTGYPAIQDDIIERLKSLRQSRLPINVIVAHSIMLAVIHIQAPELLTKFKCSEKFVRSFFDSVLNWSPRKGTRTVAKLPVNAEEKCLGGASEQSLPLANAHGMSDAWDYGFDLTFAKSDRRGSHFSTLKTMKEWVAHMFEPYFQHVIETDPGLDDHQISIIYLDCYPVHTSEAFCLYVFKEYPYMILCFVPTGCTGIFQPADIGLNHVIKHQIKQHQTEYLVATHQEQINSGLTTEQVKFTTSLPDHSVMNWSKSLGSVVE

pLDDT: mean 80.23, std 17.3, range [29.12, 98.12]